Protein AF-K3X336-F1 (afdb_monomer)

Organism: Globisporangium ultimum (strain ATCC 200006 / CBS 805.95 / DAOM BR144) (NCBI:txid431595)

Radius of gyration: 29.26 Å; Cα contacts (8 Å, |Δi|>4): 457; chains: 1; bounding box: 73×32×90 Å

Sequence (281 aa):
MTSAAKALYAPAYMRKLFASIVSNRVVCTTLSFKSRNKTAFDDVAIVTVNFATQSYRIPRQRKSGSAGLGTVTFIDGLRADSAPCHYIASIGYLYEVFNFRVYVVTGLSSHGEWYFEGIPNGDTIDLSKALIIGTRSGFFVKSVTDRANIFAECWVISSNPFEAVTGSEWVSQPYMFDTWAWTHFMHLLFGINLLLSLGVLVLVSYRNFVLKKLWIDDAFAAVSSRTTLRGVMLLVPWYVSGFWSLLKFCVFNGNEISKVTTMEFYGWIIYTDLFTLYFFV

Secondary structure (DSSP, 8-state):
--SSGGGG---S---EEEEEEEETTEEEEEEEEEEE-SS-TT-EEEEEEEEEEEEEEEGGGTEEEEEEEEEEEEEESTT-S---EEEEEEETTTTS----EEEEEEEE-TTSPEEEEEPP-S-TT----EEEEEEEEEEESS-TTTEEEEEEEEEEPPSSHHHHHH-PEEEEEEEEEETTHHHHHHHHHHHHHHHHHHHHHHHHHHHHHHTT----HHHHHHHHHHHHHHHHHHHHHHHHHTSHHHHHHHHHHHHHHHT-------HHHHHHHHHHHHTT-

Foldseek 3Di:
DPPPVVVVDDDDDWPWDWDQDPDPAWRKTKTWTWDADPVDRLFIKIKIKIKTKWKKAQPVVRDIDIKIKIKIWIGGDLPDPFIDIWIWMAPCPPHDDGDIFTWDFPDADPQRWTWTWTDAPPDPVGDITTMTIFHKDWDDDPDPQAWTKIKTKDWDADRNPVSNNVDTDIDIGIDTHHPPVVLVVVLVVLVVVLVVLVVVLVVVQVVCVVVVHHDDPVSVVVNLVSLLVSLVSLVVCCVVVVVVLVVVVVVCVVCVVVVPDDTDDDPVSVVVNVVSNVSND

Solvent-accessible surface area (backbone atoms only — not comparable to full-atom values): 15857 Å² total; per-residue (Å²): 142,76,73,74,71,64,74,78,71,79,84,93,71,73,68,79,55,84,48,75,54,75,50,99,86,53,70,36,41,44,43,47,40,56,47,66,47,94,88,41,87,83,47,38,34,39,40,31,37,39,36,31,77,28,38,34,34,28,78,94,74,76,43,70,48,41,17,34,41,34,36,44,32,54,31,72,38,100,78,45,86,58,27,61,74,42,41,32,39,14,69,38,38,97,79,45,77,90,53,76,40,56,38,45,79,79,50,70,44,101,54,41,27,39,31,31,39,37,64,57,83,83,47,94,85,47,69,63,48,64,37,36,40,27,37,76,47,73,53,53,78,85,38,82,82,40,42,18,44,38,31,19,34,34,69,49,72,51,50,45,49,68,48,45,66,78,49,64,51,75,49,71,29,50,47,74,41,64,76,61,54,64,59,59,52,52,53,49,55,53,50,51,53,50,51,53,51,51,50,53,46,53,53,52,44,50,54,29,50,78,68,73,44,91,74,66,73,70,58,55,57,58,52,49,57,54,37,39,52,51,27,54,65,47,50,54,55,36,60,77,58,66,42,48,72,58,52,52,50,54,52,48,55,53,23,67,73,66,66,75,59,78,74,76,75,70,64,68,57,58,50,51,54,53,52,41,53,61,69,40,110

Structure (mmCIF, N/CA/C/O backbone):
data_AF-K3X336-F1
#
_entry.id   AF-K3X336-F1
#
loop_
_atom_site.group_PDB
_atom_site.id
_atom_site.type_symbol
_atom_site.label_atom_id
_atom_site.label_alt_id
_atom_site.label_comp_id
_atom_site.label_asym_id
_atom_site.label_entity_id
_atom_site.label_seq_id
_atom_site.pdbx_PDB_ins_code
_atom_site.Cartn_x
_atom_site.Cartn_y
_atom_site.Cartn_z
_atom_site.occupancy
_atom_site.B_iso_or_equiv
_atom_site.auth_seq_id
_atom_site.auth_comp_id
_atom_site.auth_asym_id
_atom_site.auth_atom_id
_atom_site.pdbx_PDB_model_num
ATOM 1 N N . MET A 1 1 ? 23.350 -16.666 -34.001 1.00 34.22 1 MET A N 1
ATOM 2 C CA . MET A 1 1 ? 24.087 -15.604 -33.271 1.00 34.22 1 MET A CA 1
ATOM 3 C C . MET A 1 1 ? 24.215 -14.280 -34.048 1.00 34.22 1 MET A C 1
ATOM 5 O O . MET A 1 1 ? 25.022 -13.441 -33.682 1.00 34.22 1 MET A O 1
ATOM 9 N N . THR A 1 2 ? 23.387 -14.020 -35.068 1.00 28.70 2 THR A N 1
ATOM 10 C CA . THR A 1 2 ? 23.575 -12.880 -35.998 1.00 28.70 2 THR A CA 1
ATOM 11 C C . THR A 1 2 ? 22.322 -12.015 -36.212 1.00 28.70 2 THR A C 1
ATOM 13 O O . THR A 1 2 ? 22.293 -11.207 -37.133 1.00 28.70 2 THR A O 1
ATOM 16 N N . SER A 1 3 ? 21.301 -12.131 -35.351 1.00 33.34 3 SER A N 1
ATOM 17 C CA . SER A 1 3 ? 20.079 -11.303 -35.437 1.00 33.34 3 SER A CA 1
ATOM 18 C C . SER A 1 3 ? 20.041 -10.154 -34.421 1.00 33.34 3 SER A C 1
ATOM 20 O O . SER A 1 3 ? 19.477 -9.107 -34.713 1.00 33.34 3 SER A O 1
ATOM 22 N N . ALA A 1 4 ? 20.680 -10.303 -33.254 1.00 30.14 4 ALA A N 1
ATOM 23 C CA . ALA A 1 4 ? 20.678 -9.274 -32.207 1.00 30.14 4 ALA A CA 1
ATOM 24 C C . ALA A 1 4 ? 21.703 -8.147 -32.459 1.00 30.14 4 ALA A C 1
ATOM 26 O O . ALA A 1 4 ? 21.471 -6.997 -32.104 1.00 30.14 4 ALA A O 1
ATOM 27 N N . ALA A 1 5 ? 22.815 -8.449 -33.141 1.00 29.11 5 ALA A N 1
ATOM 28 C CA . ALA A 1 5 ? 23.882 -7.477 -33.404 1.00 29.11 5 ALA A CA 1
ATOM 29 C C . ALA A 1 5 ? 23.528 -6.440 -34.489 1.00 29.11 5 ALA A C 1
ATOM 31 O O . ALA A 1 5 ? 24.156 -5.387 -34.571 1.00 29.11 5 ALA A O 1
ATOM 32 N N . LYS A 1 6 ? 22.502 -6.701 -35.311 1.00 29.30 6 LYS A N 1
ATOM 33 C CA . LYS A 1 6 ? 22.080 -5.789 -36.386 1.00 29.30 6 LYS A CA 1
ATOM 34 C C . LYS A 1 6 ? 21.266 -4.592 -35.882 1.00 29.30 6 LYS A C 1
ATOM 36 O O . LYS A 1 6 ? 21.165 -3.596 -36.590 1.00 29.30 6 LYS A O 1
ATOM 41 N N . ALA A 1 7 ? 20.749 -4.656 -34.654 1.00 33.53 7 ALA A N 1
ATOM 42 C CA . ALA A 1 7 ? 19.985 -3.570 -34.042 1.00 33.53 7 ALA A CA 1
ATOM 43 C C . ALA A 1 7 ? 20.862 -2.404 -33.535 1.00 33.53 7 ALA A C 1
ATOM 45 O O . ALA A 1 7 ? 20.334 -1.337 -33.238 1.00 33.53 7 ALA A O 1
ATOM 46 N N . LEU A 1 8 ? 22.192 -2.573 -33.463 1.00 31.44 8 LEU A N 1
ATOM 47 C CA . LEU A 1 8 ? 23.107 -1.551 -32.931 1.00 31.44 8 LEU A CA 1
ATOM 48 C C . LEU A 1 8 ? 23.626 -0.537 -33.974 1.00 31.44 8 LEU A C 1
ATOM 50 O O . LEU A 1 8 ? 24.281 0.431 -33.600 1.00 31.44 8 LEU A O 1
ATOM 54 N N . TYR A 1 9 ? 23.333 -0.726 -35.265 1.00 32.56 9 TYR A N 1
ATOM 55 C CA . TYR A 1 9 ? 23.788 0.147 -36.358 1.00 32.56 9 TYR A CA 1
ATOM 56 C C . TYR A 1 9 ? 22.600 0.758 -37.120 1.00 32.56 9 TYR A C 1
ATOM 58 O O . TYR A 1 9 ? 22.304 0.380 -38.251 1.00 32.56 9 TYR A O 1
ATOM 66 N N . ALA A 1 10 ? 21.916 1.735 -36.521 1.00 30.38 10 ALA A N 1
ATOM 67 C CA . ALA A 1 10 ? 20.925 2.560 -37.219 1.00 30.38 10 ALA A CA 1
ATOM 68 C C . ALA A 1 10 ? 21.506 3.965 -37.505 1.00 30.38 10 ALA A C 1
ATOM 70 O O . ALA A 1 10 ? 21.717 4.732 -36.563 1.00 30.38 10 ALA A O 1
ATOM 71 N N . PRO A 1 11 ? 21.781 4.350 -38.773 1.00 35.41 11 PRO A N 1
ATOM 72 C CA . PRO A 1 11 ? 22.349 5.658 -39.090 1.00 35.41 11 PRO A CA 1
ATOM 73 C C . PRO A 1 11 ? 21.285 6.769 -39.194 1.00 35.41 11 PRO A C 1
ATOM 75 O O . PRO A 1 11 ? 20.351 6.687 -39.988 1.00 35.41 11 PRO A O 1
ATOM 78 N N . ALA A 1 12 ? 21.539 7.856 -38.464 1.00 35.03 12 ALA A N 1
ATOM 79 C CA . ALA A 1 12 ? 21.422 9.272 -38.850 1.00 35.03 12 ALA A CA 1
ATOM 80 C C . ALA A 1 12 ? 20.077 9.958 -39.189 1.00 35.03 12 ALA A C 1
ATOM 82 O O . ALA A 1 12 ? 20.113 11.171 -39.361 1.00 35.03 12 ALA A O 1
ATOM 83 N N . TYR A 1 13 ? 18.901 9.317 -39.205 1.00 36.09 13 TYR A N 1
ATOM 84 C CA . TYR A 1 13 ? 17.635 10.074 -39.356 1.00 36.09 13 TYR A CA 1
ATOM 85 C C . TYR A 1 13 ? 16.491 9.553 -38.473 1.00 36.09 13 TYR A C 1
ATOM 87 O O . TYR A 1 13 ? 15.489 9.035 -38.956 1.00 36.09 13 TYR A O 1
ATOM 95 N N . MET A 1 14 ? 16.609 9.747 -37.154 1.00 33.22 14 MET A N 1
ATOM 96 C CA . MET A 1 14 ? 15.457 9.689 -36.245 1.00 33.22 14 MET A CA 1
ATOM 97 C C . MET A 1 14 ? 14.737 11.041 -36.237 1.00 33.22 14 MET A C 1
ATOM 99 O O . MET A 1 14 ? 15.256 12.020 -35.698 1.00 33.22 14 MET A O 1
ATOM 103 N N . ARG A 1 15 ? 13.509 11.101 -36.764 1.00 31.06 15 ARG A N 1
ATOM 104 C CA . ARG A 1 15 ? 12.567 12.159 -36.367 1.00 31.06 15 ARG A CA 1
ATOM 105 C C . ARG A 1 15 ? 12.080 11.826 -34.959 1.00 31.06 15 ARG A C 1
ATOM 107 O O . ARG A 1 15 ? 11.391 10.829 -34.769 1.00 31.06 15 ARG A O 1
ATOM 114 N N . LYS A 1 16 ? 12.501 12.628 -33.983 1.00 33.62 16 LYS A N 1
ATOM 115 C CA . LYS A 1 16 ? 12.184 12.437 -32.566 1.00 33.62 16 LYS A CA 1
ATOM 116 C C . LYS A 1 16 ? 10.842 13.099 -32.270 1.00 33.62 16 LYS A C 1
ATOM 118 O O . LYS A 1 16 ? 10.718 14.307 -32.454 1.00 33.62 16 LYS A O 1
ATOM 123 N N . LEU A 1 17 ? 9.857 12.328 -31.821 1.00 32.91 17 LEU A N 1
ATOM 124 C CA . LEU A 1 17 ? 8.679 12.882 -31.164 1.00 32.91 17 LEU A CA 1
ATOM 125 C C . LEU A 1 17 ? 8.876 12.654 -29.664 1.00 32.91 17 LEU A C 1
ATOM 127 O O . LEU A 1 17 ? 8.923 11.514 -29.211 1.00 32.91 17 LEU A O 1
ATOM 131 N N . PHE A 1 18 ? 9.082 13.734 -28.916 1.00 32.91 18 PHE A N 1
ATOM 132 C CA . PHE A 1 18 ? 9.230 13.677 -27.467 1.00 32.91 18 PHE A CA 1
ATOM 133 C C . PHE A 1 18 ? 7.873 13.949 -26.830 1.00 32.91 18 PHE A C 1
ATOM 135 O O . PHE A 1 18 ? 7.329 15.039 -26.991 1.00 32.91 18 PHE A O 1
ATOM 142 N N . ALA A 1 19 ? 7.347 12.975 -26.096 1.00 34.97 19 ALA A N 1
ATOM 143 C CA . ALA A 1 19 ? 6.197 13.166 -25.229 1.00 34.97 19 ALA A CA 1
ATOM 144 C C . ALA A 1 19 ? 6.600 12.730 -23.817 1.00 34.97 19 ALA A C 1
ATOM 146 O O . ALA A 1 19 ? 6.635 11.545 -23.494 1.00 34.97 19 ALA A O 1
ATOM 147 N N . SER A 1 20 ? 6.961 13.699 -22.974 1.00 32.03 20 SER A N 1
ATOM 148 C CA . SER A 1 20 ? 7.041 13.455 -21.534 1.00 32.03 20 SER A CA 1
ATOM 149 C C . SER A 1 20 ? 5.625 13.573 -20.986 1.00 32.03 20 SER A C 1
ATOM 151 O O . SER A 1 20 ? 5.082 14.675 -20.904 1.00 32.03 20 SER A O 1
ATOM 153 N N . ILE A 1 21 ? 5.001 12.438 -20.685 1.00 39.34 21 ILE A N 1
ATOM 154 C CA . ILE A 1 21 ? 3.712 12.416 -20.000 1.00 39.34 21 ILE A CA 1
ATOM 155 C C . ILE A 1 21 ? 4.029 12.346 -18.512 1.00 39.34 21 ILE A C 1
ATOM 157 O O . ILE A 1 21 ? 4.363 11.292 -17.974 1.00 39.34 21 ILE A O 1
ATOM 161 N N . VAL A 1 22 ? 3.935 13.492 -17.841 1.00 34.34 22 VAL A N 1
ATOM 162 C CA . VAL A 1 22 ? 3.953 13.537 -16.379 1.00 34.34 22 VAL A CA 1
ATOM 163 C C . VAL A 1 22 ? 2.588 13.049 -15.906 1.00 34.34 22 VAL A C 1
ATOM 165 O O . VAL A 1 22 ? 1.649 13.826 -15.759 1.00 34.34 22 VAL A O 1
ATOM 168 N N . SER A 1 23 ? 2.461 11.736 -15.721 1.00 40.56 23 SER A N 1
ATOM 169 C CA . SER A 1 23 ? 1.366 11.184 -14.929 1.00 40.56 23 SER A CA 1
ATOM 170 C C . SER A 1 23 ? 1.636 11.529 -13.466 1.00 40.56 23 SER A C 1
ATOM 172 O O . SER A 1 23 ? 2.770 11.408 -13.008 1.00 40.56 23 SER A O 1
ATOM 174 N N . ASN A 1 24 ? 0.600 11.986 -12.761 1.00 41.00 24 ASN A N 1
ATOM 175 C CA . ASN A 1 24 ? 0.577 12.750 -11.501 1.00 41.00 24 ASN A CA 1
ATOM 176 C C . ASN A 1 24 ? 1.438 12.259 -10.306 1.00 41.00 24 ASN A C 1
ATOM 178 O O . ASN A 1 24 ? 1.362 12.858 -9.234 1.00 41.00 24 ASN A O 1
ATOM 182 N N . ARG A 1 25 ? 2.215 11.174 -10.424 1.00 54.59 25 ARG A N 1
ATOM 183 C CA . ARG A 1 25 ? 2.978 10.558 -9.320 1.00 54.59 25 ARG A CA 1
ATOM 184 C C . ARG A 1 25 ? 4.338 9.989 -9.686 1.00 54.59 25 ARG A C 1
ATOM 186 O O . ARG A 1 25 ? 5.217 9.959 -8.828 1.00 54.59 25 ARG A O 1
ATOM 193 N N . VAL A 1 26 ? 4.539 9.570 -10.935 1.00 61.19 26 VAL A N 1
ATOM 194 C CA . VAL A 1 26 ? 5.801 8.973 -11.379 1.00 61.19 26 VAL A CA 1
ATOM 195 C C . VAL A 1 26 ? 6.247 9.645 -12.662 1.00 61.19 26 VAL A C 1
ATOM 197 O O . VAL A 1 26 ? 5.509 9.699 -13.645 1.00 61.19 26 VAL A O 1
ATOM 200 N N . VAL A 1 27 ? 7.481 10.146 -12.659 1.00 65.94 27 VAL A N 1
ATOM 201 C CA . VAL A 1 27 ? 8.098 10.696 -13.864 1.00 65.94 27 VAL A CA 1
ATOM 202 C C . VAL A 1 27 ? 8.453 9.528 -14.778 1.00 65.94 27 VAL A C 1
ATOM 204 O O . VAL A 1 27 ? 9.474 8.865 -14.602 1.00 65.94 27 VAL A O 1
ATOM 207 N N . CYS A 1 28 ? 7.571 9.271 -15.738 1.00 74.25 28 CYS A N 1
ATOM 208 C CA . CYS A 1 28 ? 7.788 8.332 -16.823 1.00 74.25 28 CYS A CA 1
ATOM 209 C C . CYS A 1 28 ? 8.060 9.114 -18.102 1.00 74.25 28 CYS A C 1
ATOM 211 O O . CYS A 1 28 ? 7.325 10.033 -18.455 1.00 74.25 28 CYS A O 1
ATOM 213 N N . THR A 1 29 ? 9.120 8.750 -18.808 1.00 80.56 29 THR A N 1
ATOM 214 C CA . THR A 1 29 ? 9.415 9.298 -20.129 1.00 80.56 29 THR A CA 1
ATOM 215 C C . THR A 1 29 ? 9.106 8.232 -21.164 1.00 80.56 29 THR A C 1
ATOM 217 O O . THR A 1 29 ? 9.691 7.152 -21.124 1.00 80.56 29 THR A O 1
ATOM 220 N N . THR A 1 30 ? 8.196 8.538 -22.087 1.00 82.19 30 THR A N 1
ATOM 221 C CA . THR A 1 30 ? 7.884 7.686 -23.239 1.00 82.19 30 THR A CA 1
ATOM 222 C C . THR A 1 30 ? 8.583 8.256 -24.466 1.00 82.19 30 THR A C 1
ATOM 224 O O . THR A 1 30 ? 8.362 9.404 -24.856 1.00 82.19 30 THR A O 1
ATOM 227 N N . LEU A 1 31 ? 9.470 7.471 -25.067 1.00 84.50 31 LEU A N 1
ATOM 228 C CA . LEU A 1 31 ? 10.211 7.837 -26.268 1.00 84.50 31 LEU A CA 1
ATOM 229 C C . LEU A 1 31 ? 9.821 6.895 -27.397 1.00 84.50 31 LEU A C 1
ATOM 231 O O . LEU A 1 31 ? 10.155 5.714 -27.365 1.00 84.50 31 LEU A O 1
ATOM 235 N N . SER A 1 32 ? 9.148 7.432 -28.410 1.00 84.56 32 SER A N 1
ATOM 236 C CA . SER A 1 32 ? 8.752 6.670 -29.592 1.00 84.56 32 SER A CA 1
ATOM 237 C C . SER A 1 32 ? 9.627 7.060 -30.776 1.00 84.56 32 SER A C 1
ATOM 239 O O . SER A 1 32 ? 9.667 8.216 -31.207 1.00 84.56 32 SER A O 1
ATOM 241 N N . PHE A 1 33 ? 10.338 6.076 -31.310 1.00 84.12 33 PHE A N 1
ATOM 242 C CA . PHE A 1 33 ? 11.218 6.209 -32.457 1.00 84.12 33 PHE A CA 1
ATOM 243 C C . PHE A 1 33 ? 10.613 5.484 -33.647 1.00 84.12 33 PHE A C 1
ATOM 245 O O . PHE A 1 33 ? 10.232 4.319 -33.565 1.00 84.12 33 PHE A O 1
ATOM 252 N N . LYS A 1 34 ? 10.574 6.168 -34.787 1.00 85.31 34 LYS A N 1
ATOM 253 C CA . LYS A 1 34 ? 10.252 5.544 -36.066 1.00 85.31 34 LYS A CA 1
ATOM 254 C C . LYS A 1 34 ? 11.550 5.141 -36.751 1.00 85.31 34 LYS A C 1
ATOM 256 O O . LYS A 1 34 ? 12.360 6.009 -37.079 1.00 85.31 34 LYS A O 1
ATOM 261 N N . SER A 1 35 ? 11.728 3.848 -36.974 1.00 81.81 35 SER A N 1
ATOM 262 C CA . SER A 1 35 ? 12.788 3.303 -37.813 1.00 81.81 35 SER A CA 1
ATOM 263 C C . SER A 1 35 ? 12.218 2.962 -39.187 1.00 81.81 35 SER A C 1
ATOM 265 O O . SER A 1 35 ? 11.075 2.525 -39.310 1.00 81.81 35 SER A O 1
ATOM 267 N N . ARG A 1 36 ? 13.002 3.196 -40.236 1.00 81.94 36 ARG A N 1
ATOM 268 C CA . ARG A 1 36 ? 12.647 2.828 -41.606 1.00 81.94 36 ARG A CA 1
ATOM 269 C C . ARG A 1 36 ? 13.865 2.237 -42.289 1.00 81.94 36 ARG A C 1
ATOM 271 O O . ARG A 1 36 ? 14.966 2.782 -42.172 1.00 81.94 36 ARG A O 1
ATOM 278 N N . ASN A 1 37 ? 13.655 1.165 -43.036 1.00 78.81 37 ASN A N 1
ATOM 279 C CA . ASN A 1 37 ? 14.692 0.584 -43.865 1.00 78.81 37 ASN A CA 1
ATOM 280 C C . ASN A 1 37 ? 15.052 1.515 -45.041 1.00 78.81 37 ASN A C 1
ATOM 282 O O . ASN A 1 37 ? 14.191 2.151 -45.646 1.00 78.81 37 ASN A O 1
ATOM 286 N N . LYS A 1 38 ? 16.343 1.625 -45.375 1.00 76.50 38 LYS A N 1
ATOM 287 C CA . LYS A 1 38 ? 16.810 2.517 -46.452 1.00 76.50 38 LYS A CA 1
ATOM 288 C C . LYS A 1 38 ? 16.444 2.008 -47.846 1.00 76.50 38 LYS A C 1
ATOM 290 O O . LYS A 1 38 ? 16.336 2.815 -48.762 1.00 76.50 38 LYS A O 1
ATOM 295 N N . THR A 1 39 ? 16.302 0.695 -48.008 1.00 80.75 39 THR A N 1
ATOM 296 C CA . THR A 1 39 ? 16.081 0.049 -49.311 1.00 80.75 39 THR A CA 1
ATOM 297 C C . THR A 1 39 ? 14.620 -0.315 -49.565 1.00 80.75 39 THR A C 1
ATOM 299 O O . THR A 1 39 ? 14.219 -0.389 -50.721 1.00 80.75 39 THR A O 1
ATOM 302 N N . ALA A 1 40 ? 13.817 -0.502 -48.513 1.00 76.94 40 ALA A N 1
ATOM 303 C CA . ALA A 1 40 ? 12.391 -0.811 -48.594 1.00 76.94 40 ALA A CA 1
ATOM 304 C C . ALA A 1 40 ? 11.588 0.243 -47.817 1.00 76.94 40 ALA A C 1
ATOM 306 O O . ALA A 1 40 ? 11.612 0.275 -46.591 1.00 76.94 40 ALA A O 1
ATOM 307 N N . PHE A 1 41 ? 10.892 1.135 -48.527 1.00 72.19 41 PHE A N 1
ATOM 308 C CA . PHE A 1 41 ? 10.204 2.277 -47.906 1.00 72.19 41 PHE A CA 1
ATOM 309 C C . PHE A 1 41 ? 8.961 1.900 -47.083 1.00 72.19 41 PHE A C 1
ATOM 311 O O . PHE A 1 41 ? 8.559 2.688 -46.218 1.00 72.19 41 PHE A O 1
ATOM 318 N N . ASP A 1 42 ? 8.407 0.712 -47.331 1.00 75.25 42 ASP A N 1
ATOM 319 C CA . ASP A 1 42 ? 7.248 0.154 -46.625 1.00 75.25 42 ASP A CA 1
ATOM 320 C C . ASP A 1 42 ? 7.631 -0.588 -45.334 1.00 75.25 42 ASP A C 1
ATOM 322 O O . ASP A 1 42 ? 6.779 -0.814 -44.479 1.00 75.25 42 ASP A O 1
ATOM 326 N N . ASP A 1 43 ? 8.918 -0.903 -45.158 1.00 78.88 43 ASP A N 1
ATOM 327 C CA . ASP A 1 43 ? 9.460 -1.543 -43.959 1.00 78.88 43 ASP A CA 1
ATOM 328 C C . ASP A 1 43 ? 9.704 -0.477 -42.877 1.00 78.88 43 ASP A C 1
ATOM 330 O O . ASP A 1 43 ? 10.712 0.250 -42.860 1.00 78.88 43 ASP A O 1
ATOM 334 N N . VAL A 1 44 ? 8.687 -0.308 -42.032 1.00 81.38 44 VAL A N 1
ATOM 335 C CA . VAL A 1 44 ? 8.613 0.703 -40.979 1.00 81.38 44 VAL A CA 1
ATOM 336 C C . VAL A 1 44 ? 8.381 0.016 -39.644 1.00 81.38 44 VAL A C 1
ATOM 338 O O . VAL A 1 44 ? 7.307 -0.527 -39.397 1.00 81.38 44 VAL A O 1
ATOM 341 N N . ALA A 1 45 ? 9.339 0.180 -38.739 1.00 83.75 45 ALA A N 1
ATOM 342 C CA . ALA A 1 45 ? 9.211 -0.254 -37.359 1.00 83.75 45 ALA A CA 1
ATOM 343 C C . ALA A 1 45 ? 9.028 0.944 -36.422 1.00 83.75 45 ALA A C 1
ATOM 345 O O . ALA A 1 45 ? 9.614 2.016 -36.617 1.00 83.75 45 ALA A O 1
ATOM 346 N N . ILE A 1 46 ? 8.227 0.758 -35.380 1.00 86.00 46 ILE A N 1
ATOM 347 C CA . ILE A 1 46 ? 8.107 1.699 -34.268 1.00 86.00 46 ILE A CA 1
ATOM 348 C C . ILE A 1 46 ? 8.751 1.052 -33.049 1.00 86.00 46 ILE A C 1
ATOM 350 O O . ILE A 1 46 ? 8.443 -0.082 -32.691 1.00 86.00 46 ILE A O 1
ATOM 354 N N . VAL A 1 47 ? 9.667 1.784 -32.426 1.00 87.25 47 VAL A N 1
ATOM 355 C CA . VAL A 1 47 ? 10.311 1.392 -31.177 1.00 87.25 47 VAL A CA 1
ATOM 356 C C . VAL A 1 47 ? 9.865 2.365 -30.108 1.00 87.25 47 VAL A C 1
ATOM 358 O O . VAL A 1 47 ? 10.209 3.545 -30.171 1.00 87.25 47 VAL A O 1
ATOM 361 N N . THR A 1 48 ? 9.118 1.875 -29.130 1.00 86.56 48 THR A N 1
ATOM 362 C CA . THR A 1 48 ? 8.681 2.673 -27.986 1.00 86.56 48 THR A CA 1
ATOM 363 C C . THR A 1 48 ? 9.463 2.246 -26.756 1.00 86.56 48 THR A C 1
ATOM 365 O O . THR A 1 48 ? 9.521 1.066 -26.416 1.00 86.56 48 THR A O 1
ATOM 368 N N . VAL A 1 49 ? 10.098 3.216 -26.106 1.00 88.00 49 VAL A N 1
ATOM 369 C CA . VAL A 1 49 ? 10.857 3.038 -24.872 1.00 88.00 49 VAL A CA 1
ATOM 370 C C . VAL A 1 49 ? 10.168 3.838 -23.780 1.00 88.00 49 VAL A C 1
ATOM 372 O O . VAL A 1 49 ? 10.199 5.068 -23.814 1.00 88.00 49 VAL A O 1
ATOM 375 N N . ASN A 1 50 ? 9.586 3.152 -22.800 1.00 88.19 50 ASN A N 1
ATOM 376 C CA . ASN A 1 50 ? 9.083 3.801 -21.588 1.00 88.19 50 ASN A CA 1
ATOM 377 C C . ASN A 1 50 ? 10.126 3.624 -20.501 1.00 88.19 50 ASN A C 1
ATOM 379 O O . ASN A 1 50 ? 10.627 2.521 -20.300 1.00 88.19 50 ASN A O 1
ATOM 383 N N . PHE A 1 51 ? 10.486 4.711 -19.837 1.00 88.50 51 PHE A N 1
ATOM 384 C CA . PHE A 1 51 ? 11.543 4.716 -18.844 1.00 88.50 51 PHE A CA 1
ATOM 385 C C . PHE A 1 51 ? 11.119 5.506 -17.614 1.00 88.50 51 PHE A C 1
ATOM 387 O O . PHE A 1 51 ? 10.672 6.648 -17.733 1.00 88.50 51 PHE A O 1
ATOM 394 N N . ALA A 1 52 ? 11.306 4.925 -16.433 1.00 88.25 52 ALA A N 1
ATOM 395 C CA . ALA A 1 52 ? 11.085 5.617 -15.175 1.00 88.25 52 ALA A CA 1
ATOM 396 C C . ALA A 1 52 ? 12.063 5.150 -14.095 1.00 88.25 52 ALA A C 1
ATOM 398 O O . ALA A 1 52 ? 12.521 4.004 -14.066 1.00 88.25 52 ALA A O 1
ATOM 399 N N . THR A 1 53 ? 12.340 6.052 -13.159 1.00 88.88 53 THR A N 1
ATOM 400 C CA . THR A 1 53 ? 13.056 5.716 -11.930 1.00 88.88 53 THR A CA 1
ATOM 401 C C . THR A 1 53 ? 12.076 5.092 -10.941 1.00 88.88 53 THR A C 1
ATOM 403 O O . THR A 1 53 ? 11.045 5.682 -10.626 1.00 88.88 53 THR A O 1
ATOM 406 N N . GLN A 1 54 ? 12.406 3.908 -10.438 1.00 89.56 54 GLN A N 1
ATOM 407 C CA . GLN A 1 54 ? 11.617 3.152 -9.473 1.00 89.56 54 GLN A CA 1
ATOM 408 C C . GLN A 1 54 ? 12.479 2.692 -8.297 1.00 89.56 54 GLN A C 1
ATOM 410 O O . GLN A 1 54 ? 13.703 2.815 -8.302 1.00 89.56 54 GLN A O 1
ATOM 415 N N . SER A 1 55 ? 11.841 2.144 -7.266 1.00 89.44 55 SER A N 1
ATOM 416 C CA . SER A 1 55 ? 12.556 1.481 -6.178 1.00 89.44 55 SER A CA 1
ATOM 417 C C . SER A 1 55 ? 12.699 -0.011 -6.470 1.00 89.44 55 SER A C 1
ATOM 419 O O . SER A 1 55 ? 11.776 -0.627 -7.002 1.00 89.44 55 SER A O 1
ATOM 421 N N . TYR A 1 56 ? 13.844 -0.599 -6.120 1.00 91.38 56 TYR A N 1
ATOM 422 C CA . TYR A 1 56 ? 14.047 -2.045 -6.171 1.00 91.38 56 TYR A CA 1
ATOM 423 C C . TYR A 1 56 ? 14.277 -2.626 -4.780 1.00 91.38 56 TYR A C 1
ATOM 425 O O . TYR A 1 56 ? 14.770 -1.959 -3.863 1.00 91.38 56 TYR A O 1
ATOM 433 N N . ARG A 1 57 ? 13.985 -3.919 -4.648 1.00 91.31 57 ARG A N 1
ATOM 434 C CA . ARG A 1 57 ? 14.278 -4.724 -3.468 1.00 91.31 57 ARG A CA 1
ATOM 435 C C . ARG A 1 57 ? 14.712 -6.128 -3.875 1.00 91.31 57 ARG A C 1
ATOM 437 O O . ARG A 1 57 ? 14.098 -6.756 -4.731 1.00 91.31 57 ARG A O 1
ATOM 444 N N . ILE A 1 58 ? 15.749 -6.637 -3.214 1.00 90.94 58 ILE A N 1
ATOM 445 C CA . ILE A 1 58 ? 16.209 -8.027 -3.304 1.00 90.94 58 ILE A CA 1
ATOM 446 C C . ILE A 1 58 ? 15.974 -8.670 -1.934 1.00 90.94 58 ILE A C 1
ATOM 448 O O . ILE A 1 58 ? 16.830 -8.543 -1.049 1.00 90.94 58 ILE A O 1
ATOM 452 N N . PRO A 1 59 ? 14.838 -9.363 -1.721 1.00 86.44 59 PRO A N 1
ATOM 453 C CA . PRO A 1 59 ? 14.479 -9.904 -0.409 1.00 86.44 59 PRO A CA 1
ATOM 454 C C . PRO A 1 59 ? 15.553 -10.827 0.175 1.00 86.44 59 PRO A C 1
ATOM 456 O O . PRO A 1 59 ? 15.925 -10.684 1.338 1.00 86.44 59 PRO A O 1
ATOM 459 N N . ARG A 1 60 ? 16.125 -11.710 -0.657 1.00 86.94 60 ARG A N 1
ATOM 460 C CA . ARG A 1 60 ? 17.162 -12.674 -0.248 1.00 86.94 60 ARG A CA 1
ATOM 461 C C . ARG A 1 60 ? 18.446 -12.020 0.265 1.00 86.94 60 ARG A C 1
ATOM 463 O O . ARG A 1 60 ? 19.133 -12.611 1.085 1.00 86.94 60 ARG A O 1
ATOM 470 N N . GLN A 1 61 ? 18.767 -10.816 -0.205 1.00 87.44 61 GLN A N 1
ATOM 471 C CA . GLN A 1 61 ? 19.991 -10.100 0.170 1.00 87.44 61 GLN A CA 1
ATOM 472 C C . GLN A 1 61 ? 19.726 -8.948 1.143 1.00 87.44 61 GLN A C 1
ATOM 474 O O . GLN A 1 61 ? 20.665 -8.252 1.515 1.00 87.44 61 GLN A O 1
ATOM 479 N N . ARG A 1 62 ? 18.460 -8.711 1.526 1.00 86.81 62 ARG A N 1
ATOM 480 C CA . ARG A 1 62 ? 18.027 -7.532 2.300 1.00 86.81 62 ARG A CA 1
ATOM 481 C C . ARG A 1 62 ? 18.568 -6.213 1.728 1.00 86.81 62 ARG A C 1
ATOM 483 O O . ARG A 1 62 ? 18.892 -5.294 2.473 1.00 86.81 62 ARG A O 1
ATOM 490 N N . LYS A 1 63 ? 18.668 -6.127 0.399 1.00 89.00 63 LYS A N 1
ATOM 491 C CA . LYS A 1 63 ? 19.095 -4.916 -0.309 1.00 89.00 63 LYS A CA 1
ATOM 492 C C . LYS A 1 63 ? 17.896 -4.209 -0.912 1.00 89.00 63 LYS A C 1
ATOM 494 O O . LYS A 1 63 ? 16.979 -4.856 -1.418 1.00 89.00 63 LYS A O 1
ATOM 499 N N . SER A 1 64 ? 17.932 -2.889 -0.881 1.00 89.94 64 SER A N 1
ATOM 500 C CA . SER A 1 64 ? 16.953 -2.018 -1.516 1.00 89.94 64 SER A CA 1
ATOM 501 C C . SER A 1 64 ? 17.629 -0.740 -1.978 1.00 89.94 64 SER A C 1
ATOM 503 O O . SER A 1 64 ? 18.625 -0.325 -1.387 1.00 89.94 64 SER A O 1
ATOM 505 N N . GLY A 1 65 ? 17.073 -0.095 -2.994 1.00 90.19 65 GLY A N 1
ATOM 506 C CA . GLY A 1 65 ? 17.586 1.177 -3.483 1.00 90.19 65 GLY A CA 1
ATOM 507 C C . GLY A 1 65 ? 16.799 1.692 -4.678 1.00 90.19 65 GLY A C 1
ATOM 508 O O . GLY A 1 65 ? 15.679 1.251 -4.934 1.00 90.19 65 GLY A O 1
ATOM 509 N N . SER A 1 66 ? 17.406 2.617 -5.414 1.00 89.94 66 SER A N 1
ATOM 510 C CA . SER A 1 66 ? 16.876 3.134 -6.676 1.00 89.94 66 SER A CA 1
ATOM 511 C C . SER A 1 66 ? 17.240 2.207 -7.837 1.00 89.94 66 SER A C 1
ATOM 513 O O . SER A 1 66 ? 18.341 1.655 -7.875 1.00 89.94 66 SER A O 1
ATOM 515 N N . ALA A 1 67 ? 16.323 2.022 -8.778 1.00 91.19 67 ALA A N 1
ATOM 516 C CA . ALA A 1 67 ? 16.547 1.333 -10.037 1.00 91.19 67 ALA A CA 1
ATOM 517 C C . ALA A 1 67 ? 15.900 2.103 -11.189 1.00 91.19 67 ALA A C 1
ATOM 519 O O . ALA A 1 67 ? 14.862 2.738 -11.040 1.00 91.19 67 ALA A O 1
ATOM 520 N N . GLY A 1 68 ? 16.524 2.041 -12.356 1.00 90.88 68 GLY A N 1
ATOM 521 C CA . GLY A 1 68 ? 15.985 2.596 -13.587 1.00 90.88 68 GLY A CA 1
ATOM 522 C C . GLY A 1 68 ? 15.311 1.459 -14.314 1.00 90.88 68 GLY A C 1
ATOM 523 O O . GLY A 1 68 ? 16.006 0.526 -14.714 1.00 90.88 68 GLY A O 1
ATOM 524 N N . LEU A 1 69 ? 13.992 1.510 -14.446 1.00 91.75 69 LEU A N 1
ATOM 525 C CA . LEU A 1 69 ? 13.226 0.510 -15.171 1.00 91.75 69 LEU A CA 1
ATOM 526 C C . LEU A 1 69 ? 12.860 1.077 -16.541 1.00 91.75 69 LEU A C 1
ATOM 528 O O . LEU A 1 69 ? 12.354 2.192 -16.659 1.00 91.75 69 LEU A O 1
ATOM 532 N N . GLY A 1 70 ? 13.144 0.300 -17.574 1.00 90.88 70 GLY A N 1
ATOM 533 C CA . GLY A 1 70 ? 12.801 0.591 -18.948 1.00 90.88 70 GLY A CA 1
ATOM 534 C C . GLY A 1 70 ? 12.028 -0.564 -19.560 1.00 90.88 70 GLY A C 1
ATOM 535 O O . GLY A 1 70 ? 12.293 -1.733 -19.288 1.00 90.88 70 GLY A O 1
ATOM 536 N N . THR A 1 71 ? 11.088 -0.237 -20.424 1.00 90.50 71 THR A N 1
ATOM 537 C CA . THR A 1 71 ? 10.365 -1.200 -21.246 1.00 90.50 71 THR A CA 1
ATOM 538 C C . THR A 1 71 ? 10.516 -0.816 -22.694 1.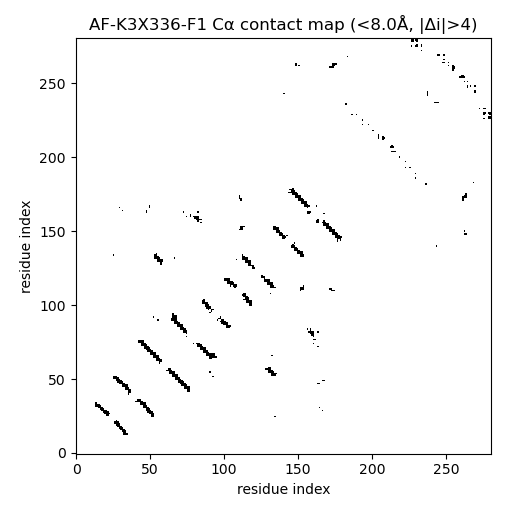00 90.50 71 THR A C 1
ATOM 540 O O . THR A 1 71 ? 10.220 0.320 -23.063 1.00 90.50 71 THR A O 1
ATOM 543 N N . VAL A 1 72 ? 10.983 -1.761 -23.497 1.00 89.81 72 VAL A N 1
ATOM 544 C CA . VAL A 1 72 ? 11.212 -1.586 -24.925 1.00 89.81 72 VAL A CA 1
ATOM 545 C C . VAL A 1 72 ? 10.196 -2.435 -25.662 1.00 89.81 72 VAL A C 1
ATOM 547 O O . VAL A 1 72 ? 10.194 -3.658 -25.533 1.00 89.81 72 VAL A O 1
ATOM 550 N N . THR A 1 73 ? 9.353 -1.775 -26.442 1.00 88.94 73 THR A N 1
ATOM 551 C CA . THR A 1 73 ? 8.357 -2.424 -27.286 1.00 88.94 73 THR A CA 1
ATOM 552 C C . THR A 1 73 ? 8.736 -2.205 -28.740 1.00 88.94 73 THR A C 1
ATOM 554 O O . THR A 1 73 ? 8.991 -1.072 -29.157 1.00 88.94 73 THR A O 1
ATOM 557 N N . PHE A 1 74 ? 8.816 -3.297 -29.496 1.00 87.31 74 PHE A N 1
ATOM 558 C CA . PHE A 1 74 ? 9.135 -3.274 -30.919 1.00 87.31 74 PHE A CA 1
ATOM 559 C C . PHE A 1 74 ? 7.895 -3.660 -31.720 1.00 87.31 74 PHE A C 1
ATOM 561 O O . PHE A 1 74 ? 7.328 -4.729 -31.506 1.00 87.31 74 PHE A O 1
ATOM 568 N N . ILE A 1 75 ? 7.479 -2.789 -32.633 1.00 85.69 75 ILE A N 1
ATOM 569 C CA . ILE A 1 75 ? 6.278 -2.964 -33.450 1.00 85.69 75 ILE A CA 1
ATOM 570 C C . ILE A 1 75 ? 6.695 -2.934 -34.915 1.00 85.69 75 ILE A C 1
ATOM 572 O O . ILE A 1 75 ? 7.144 -1.898 -35.414 1.00 85.69 75 ILE A O 1
ATOM 576 N N . ASP A 1 76 ? 6.535 -4.068 -35.590 1.00 82.31 76 ASP A N 1
ATOM 577 C CA . ASP A 1 76 ? 6.798 -4.215 -37.020 1.00 82.31 76 ASP A CA 1
ATOM 578 C C . ASP A 1 76 ? 5.548 -3.832 -37.826 1.00 82.31 76 ASP A C 1
ATOM 580 O O . ASP A 1 76 ? 4.629 -4.628 -38.021 1.00 82.31 76 ASP A O 1
ATOM 584 N N . GLY A 1 77 ? 5.466 -2.558 -38.214 1.00 73.31 77 GLY A N 1
ATOM 585 C CA . GLY A 1 77 ? 4.283 -1.973 -38.839 1.00 73.31 77 GLY A CA 1
ATOM 586 C C . GLY A 1 77 ? 3.084 -1.791 -37.892 1.00 73.31 77 GLY A C 1
ATOM 587 O O . GLY A 1 77 ? 2.839 -2.550 -36.961 1.00 73.31 77 GLY A O 1
ATOM 588 N N . LEU A 1 78 ? 2.247 -0.782 -38.162 1.00 67.19 78 LEU A N 1
ATOM 589 C CA . LEU A 1 78 ? 1.027 -0.497 -37.376 1.00 67.19 78 LEU A CA 1
ATOM 590 C C . LEU A 1 78 ? -0.082 -1.563 -37.519 1.00 67.19 78 LEU A C 1
ATOM 592 O O . LEU A 1 78 ? -1.168 -1.388 -36.975 1.00 67.19 78 LEU A O 1
ATOM 596 N N . ARG A 1 79 ? 0.167 -2.629 -38.287 1.00 70.06 79 ARG A N 1
ATOM 597 C CA . ARG A 1 79 ? -0.753 -3.751 -38.523 1.00 70.06 79 ARG A CA 1
ATOM 598 C C . ARG A 1 79 ? -0.330 -5.034 -37.805 1.00 70.06 79 ARG A C 1
ATOM 600 O O . ARG A 1 79 ? -0.922 -6.071 -38.070 1.00 70.06 79 ARG A O 1
ATOM 607 N N . ALA A 1 80 ? 0.704 -4.989 -36.966 1.00 75.94 80 ALA A N 1
ATOM 608 C CA . ALA A 1 80 ? 1.076 -6.143 -36.161 1.00 75.94 80 ALA A CA 1
ATOM 609 C C . ALA A 1 80 ? -0.099 -6.571 -35.261 1.00 75.94 80 ALA A C 1
ATOM 611 O O . ALA A 1 80 ? -0.826 -5.725 -34.747 1.00 75.94 80 ALA A O 1
ATOM 612 N N . ASP A 1 81 ? -0.270 -7.874 -35.047 1.00 78.31 81 ASP A N 1
ATOM 613 C CA . ASP A 1 81 ? -1.319 -8.390 -34.153 1.00 78.31 81 ASP A CA 1
ATOM 614 C C . ASP A 1 81 ? -0.882 -8.378 -32.677 1.00 78.31 81 ASP A C 1
ATOM 616 O O . ASP A 1 81 ? -1.707 -8.436 -31.767 1.00 78.31 81 ASP A O 1
ATOM 620 N N . SER A 1 82 ? 0.428 -8.304 -32.422 1.00 81.06 82 SER A N 1
ATOM 621 C CA . SER A 1 82 ? 1.008 -8.316 -31.080 1.00 81.06 82 SER A CA 1
ATOM 622 C C . SER A 1 82 ? 2.300 -7.508 -31.028 1.00 81.06 82 SER A C 1
ATOM 624 O O . SER A 1 82 ? 3.108 -7.546 -31.959 1.00 81.06 82 SER A O 1
ATOM 626 N N . ALA A 1 83 ? 2.498 -6.790 -29.925 1.00 81.56 83 ALA A N 1
ATOM 627 C CA . ALA A 1 83 ? 3.702 -6.022 -29.647 1.00 81.56 83 ALA A CA 1
ATOM 628 C C . ALA A 1 83 ? 4.499 -6.676 -28.499 1.00 81.56 83 ALA A C 1
ATOM 630 O O . ALA A 1 83 ? 4.107 -6.550 -27.335 1.00 81.56 83 ALA A O 1
ATOM 631 N N . PRO A 1 84 ? 5.610 -7.387 -28.779 1.00 83.31 84 PRO A N 1
ATOM 632 C CA . PRO A 1 84 ? 6.445 -7.946 -27.724 1.00 83.31 84 PRO A CA 1
ATOM 633 C C . PRO A 1 84 ? 7.089 -6.825 -26.899 1.00 83.31 84 PRO A C 1
ATOM 635 O O . PRO A 1 84 ? 7.722 -5.914 -27.440 1.00 83.31 84 PRO A O 1
ATOM 638 N N . CYS A 1 85 ? 6.945 -6.920 -25.577 1.00 86.12 85 CYS A N 1
ATOM 639 C CA . CYS A 1 85 ? 7.543 -6.000 -24.618 1.00 86.12 85 CYS A CA 1
ATOM 640 C C . CYS A 1 85 ? 8.727 -6.667 -23.911 1.00 86.12 85 CYS A C 1
ATOM 642 O O . CYS A 1 85 ? 8.611 -7.760 -23.353 1.00 86.12 85 CYS A O 1
ATOM 644 N N . HIS A 1 86 ? 9.867 -5.983 -23.904 1.00 90.00 86 HIS A N 1
ATOM 645 C CA . HIS A 1 86 ? 11.071 -6.400 -23.198 1.00 90.00 86 HIS A CA 1
ATOM 646 C C . HIS A 1 86 ? 11.359 -5.468 -22.029 1.00 90.00 86 HIS A C 1
ATOM 648 O O . HIS A 1 86 ? 11.309 -4.246 -22.167 1.00 90.00 86 HIS A O 1
ATOM 654 N N . TYR A 1 87 ? 11.717 -6.049 -20.889 1.00 91.00 87 TYR A N 1
ATOM 655 C CA . TYR A 1 87 ? 12.010 -5.309 -19.671 1.00 91.00 87 TYR A CA 1
ATOM 656 C C . TYR A 1 87 ? 13.512 -5.206 -19.463 1.00 91.00 87 TYR A C 1
ATOM 658 O O . TYR A 1 87 ? 14.231 -6.207 -19.475 1.00 91.00 87 TYR A O 1
ATOM 666 N N . ILE A 1 88 ? 13.982 -3.985 -19.247 1.00 91.94 88 ILE A N 1
ATOM 667 C CA . ILE A 1 88 ? 15.364 -3.691 -18.902 1.00 91.94 88 ILE A CA 1
ATOM 668 C C . ILE A 1 88 ? 15.399 -2.956 -17.571 1.00 91.94 88 ILE A C 1
ATOM 670 O O . ILE A 1 88 ? 14.637 -2.021 -17.354 1.00 91.94 88 ILE A O 1
ATOM 674 N N . ALA A 1 89 ? 16.292 -3.348 -16.671 1.00 92.00 89 ALA A N 1
ATOM 675 C CA . ALA A 1 89 ? 16.471 -2.632 -15.415 1.00 92.00 89 ALA A CA 1
ATOM 676 C C . ALA A 1 89 ? 17.951 -2.412 -15.109 1.00 92.00 89 ALA A C 1
ATOM 678 O O . ALA A 1 89 ? 18.788 -3.283 -15.347 1.00 92.00 89 ALA A O 1
ATOM 679 N N . SER A 1 90 ? 18.265 -1.240 -14.565 1.00 91.38 90 SER A N 1
ATOM 680 C CA . SER A 1 90 ? 19.575 -0.914 -14.003 1.00 91.38 90 SER A CA 1
ATOM 681 C C . SER A 1 90 ? 19.425 -0.721 -12.502 1.00 91.38 90 SER A C 1
ATOM 683 O O . SER A 1 90 ? 18.754 0.206 -12.051 1.00 91.38 90 SER A O 1
ATOM 685 N N . ILE A 1 91 ? 20.061 -1.591 -11.723 1.00 89.69 91 ILE A N 1
ATOM 686 C CA . ILE A 1 91 ? 20.130 -1.470 -10.263 1.00 89.69 91 ILE A CA 1
ATOM 687 C C . ILE A 1 91 ? 21.056 -0.294 -9.917 1.00 89.69 91 ILE A C 1
ATOM 689 O O . ILE A 1 91 ? 22.044 -0.078 -10.611 1.00 89.69 91 ILE A O 1
ATOM 693 N N . GLY A 1 92 ? 20.721 0.493 -8.893 1.00 86.69 92 GLY A N 1
ATOM 694 C CA . GLY A 1 92 ? 21.537 1.635 -8.460 1.00 86.69 92 GLY A CA 1
ATOM 695 C C . GLY A 1 92 ? 21.406 2.879 -9.346 1.00 86.69 92 GLY A C 1
ATOM 696 O O . GLY A 1 92 ? 22.140 3.845 -9.157 1.00 86.69 92 GLY A O 1
ATOM 697 N N . TYR A 1 93 ? 20.473 2.890 -10.303 1.00 85.06 93 TYR A N 1
ATOM 698 C CA . TYR A 1 93 ? 20.260 4.015 -11.218 1.00 85.06 93 TYR A CA 1
ATOM 699 C C . TYR A 1 93 ? 20.080 5.351 -10.470 1.00 85.06 93 TYR A C 1
ATOM 701 O O . TYR A 1 93 ? 19.363 5.413 -9.468 1.00 85.06 93 TYR A O 1
ATOM 709 N N . LEU A 1 94 ? 20.714 6.403 -11.007 1.00 81.56 94 LEU A N 1
ATOM 710 C CA . LEU A 1 94 ? 21.038 7.727 -10.431 1.00 81.56 94 LEU A CA 1
ATOM 711 C C . LEU A 1 94 ? 22.302 7.800 -9.562 1.00 81.56 94 LEU A C 1
ATOM 713 O O . LEU A 1 94 ? 22.854 8.890 -9.433 1.00 81.56 94 LEU A O 1
ATOM 717 N N . TYR A 1 95 ? 22.782 6.686 -9.006 1.00 84.50 95 TYR A N 1
ATOM 718 C CA . TYR A 1 95 ? 23.905 6.685 -8.056 1.00 84.50 95 TYR A CA 1
ATOM 719 C C . TYR A 1 95 ? 25.067 5.769 -8.462 1.00 84.50 95 TYR A C 1
ATOM 721 O O . TYR A 1 95 ? 26.195 5.984 -8.028 1.00 84.50 95 TYR A O 1
ATOM 729 N N . GLU A 1 96 ? 24.812 4.769 -9.303 1.00 86.81 96 GLU A N 1
ATOM 730 C CA . GLU A 1 96 ? 25.802 3.832 -9.835 1.00 86.81 96 GLU A CA 1
ATOM 731 C C . GLU A 1 96 ? 25.924 3.955 -11.361 1.00 86.81 96 GLU A C 1
ATOM 733 O O . GLU A 1 96 ? 25.092 4.569 -12.036 1.00 86.81 96 GLU A O 1
ATOM 738 N N . VAL A 1 97 ? 26.980 3.351 -11.915 1.00 85.50 97 VAL A N 1
ATOM 739 C CA . VAL A 1 97 ? 27.196 3.282 -13.365 1.00 85.50 97 VAL A CA 1
ATOM 740 C C . VAL A 1 97 ? 26.035 2.539 -14.023 1.00 85.50 97 VAL A C 1
ATOM 742 O O . VAL A 1 97 ? 25.642 1.460 -13.579 1.00 85.50 97 VAL A O 1
ATOM 745 N N . PHE A 1 98 ? 25.506 3.104 -15.108 1.00 83.12 98 PHE A N 1
ATOM 746 C CA . PHE A 1 98 ? 24.390 2.515 -15.838 1.00 83.12 98 PHE A CA 1
ATOM 747 C C . PHE A 1 98 ? 24.740 1.117 -16.359 1.00 83.12 98 PHE A C 1
ATOM 749 O O . PHE A 1 98 ? 25.635 0.952 -17.187 1.00 83.12 98 PHE A O 1
ATOM 756 N N . ASN A 1 99 ? 24.001 0.114 -15.885 1.00 86.50 99 ASN A N 1
ATOM 757 C CA . ASN A 1 99 ? 24.153 -1.281 -16.279 1.00 86.50 99 ASN A CA 1
ATOM 758 C C . ASN A 1 99 ? 22.766 -1.893 -16.487 1.00 86.50 99 ASN A C 1
ATOM 760 O O . ASN A 1 99 ? 22.199 -2.533 -15.597 1.00 86.50 99 ASN A O 1
ATOM 764 N N . PHE A 1 100 ? 22.198 -1.629 -17.664 1.00 86.81 100 PHE A N 1
ATOM 765 C CA . PHE A 1 100 ? 20.905 -2.171 -18.053 1.00 86.81 100 PHE A CA 1
ATOM 766 C C . PHE A 1 100 ? 21.022 -3.655 -18.370 1.00 86.81 100 PHE A C 1
ATOM 768 O O . PHE A 1 100 ? 21.753 -4.062 -19.271 1.00 86.81 100 PHE A O 1
ATOM 775 N N . ARG A 1 101 ? 20.255 -4.454 -17.635 1.00 88.38 101 ARG A N 1
ATOM 776 C CA . ARG A 1 101 ? 20.144 -5.899 -17.820 1.00 88.38 101 ARG A CA 1
ATOM 777 C C . ARG A 1 101 ? 18.729 -6.257 -18.222 1.00 88.38 101 ARG A C 1
ATOM 779 O O . ARG A 1 101 ? 17.791 -5.558 -17.846 1.00 88.38 101 ARG A O 1
ATOM 786 N N . VAL A 1 102 ? 18.595 -7.334 -18.987 1.00 89.62 102 VAL A N 1
ATOM 787 C CA . VAL A 1 102 ? 17.294 -7.842 -19.424 1.00 89.62 102 VAL A CA 1
ATOM 788 C C . VAL A 1 102 ? 16.695 -8.697 -18.315 1.00 89.62 102 VAL A C 1
ATOM 790 O O . VAL A 1 102 ? 17.364 -9.575 -17.764 1.00 89.62 102 VAL A O 1
ATOM 793 N N . TYR A 1 103 ? 15.429 -8.439 -18.006 1.00 89.69 103 TYR A N 1
ATOM 794 C CA . TYR A 1 103 ? 14.664 -9.181 -17.015 1.00 89.69 103 TYR A CA 1
ATOM 795 C C . TYR A 1 103 ? 13.405 -9.770 -17.641 1.00 89.69 103 TYR A C 1
ATOM 797 O O . TYR A 1 103 ? 12.822 -9.204 -18.567 1.00 89.69 103 TYR A O 1
ATOM 805 N N . VAL A 1 104 ? 12.974 -10.904 -17.102 1.00 90.19 104 VAL A N 1
ATOM 806 C CA . VAL A 1 104 ? 11.678 -11.511 -17.406 1.00 90.19 104 VAL A CA 1
ATOM 807 C C . VAL A 1 104 ? 10.738 -11.221 -16.245 1.00 90.19 104 VAL A C 1
ATOM 809 O O . VAL A 1 104 ? 11.121 -11.378 -15.086 1.00 90.19 104 VAL A O 1
ATOM 812 N N . VAL A 1 105 ? 9.517 -10.780 -16.545 1.00 88.94 105 VAL A N 1
ATOM 813 C CA . VAL A 1 105 ? 8.466 -10.634 -15.531 1.00 88.94 105 VAL A CA 1
ATOM 814 C C . VAL A 1 105 ? 7.919 -12.021 -15.214 1.00 88.94 105 VAL A C 1
ATOM 816 O O . VAL A 1 105 ? 7.361 -12.680 -16.087 1.00 88.94 105 VAL A O 1
ATOM 819 N N . THR A 1 106 ? 8.068 -12.463 -13.968 1.00 88.56 106 THR A N 1
ATOM 820 C CA . THR A 1 106 ? 7.507 -13.737 -13.488 1.00 88.56 106 THR A CA 1
ATOM 821 C C . THR A 1 106 ? 6.069 -13.559 -12.997 1.00 88.56 106 THR A C 1
ATOM 823 O O . THR A 1 106 ? 5.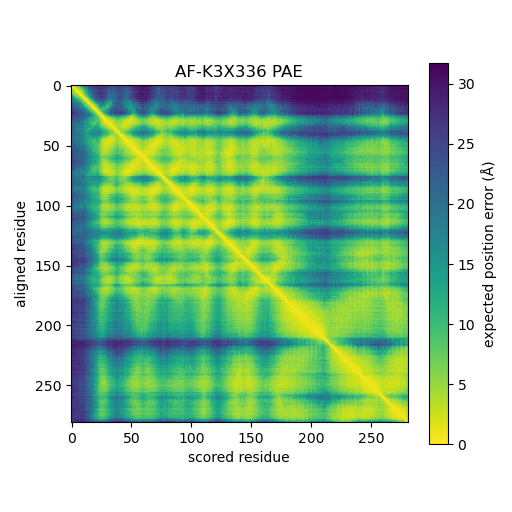276 -14.494 -13.046 1.00 88.56 106 THR A O 1
ATOM 826 N N . GLY A 1 107 ? 5.719 -12.361 -12.518 1.00 87.88 107 GLY A N 1
ATOM 827 C CA . GLY A 1 107 ? 4.378 -12.042 -12.035 1.00 87.88 107 GLY A CA 1
ATOM 828 C C . GLY A 1 107 ? 4.331 -10.780 -11.178 1.00 87.88 107 GLY A C 1
ATOM 829 O O . GLY A 1 107 ? 5.272 -9.983 -11.157 1.00 87.88 107 GLY A O 1
ATOM 830 N N . LEU A 1 108 ? 3.224 -10.618 -10.453 1.00 88.19 108 LEU A N 1
ATOM 831 C CA . LEU A 1 108 ? 3.017 -9.546 -9.482 1.00 88.19 108 LEU A CA 1
ATOM 832 C C . LEU A 1 108 ? 3.190 -10.069 -8.053 1.00 88.19 108 LEU A C 1
ATOM 834 O O . LEU A 1 108 ? 2.809 -11.190 -7.721 1.00 88.19 108 LEU A O 1
ATOM 838 N N . SER A 1 109 ? 3.765 -9.232 -7.198 1.00 85.81 109 SER A N 1
ATOM 839 C CA . SER A 1 109 ? 3.803 -9.420 -5.749 1.00 85.81 109 SER A CA 1
ATOM 840 C C . SER A 1 109 ? 2.398 -9.292 -5.149 1.00 85.81 109 SER A C 1
ATOM 842 O O . SER A 1 109 ? 1.528 -8.644 -5.728 1.00 85.81 109 SER A O 1
ATOM 844 N N . SER A 1 110 ? 2.195 -9.805 -3.931 1.00 82.88 110 SER A N 1
ATOM 845 C CA . SER A 1 110 ? 0.953 -9.624 -3.153 1.00 82.88 110 SER A CA 1
ATOM 846 C C . SER A 1 110 ? 0.578 -8.156 -2.923 1.00 82.88 110 SER A C 1
ATOM 848 O O . SER A 1 110 ? -0.557 -7.851 -2.579 1.00 82.88 110 SER A O 1
ATOM 850 N N . HIS A 1 111 ? 1.548 -7.256 -3.084 1.00 82.25 111 HIS A N 1
ATOM 851 C CA . HIS A 1 111 ? 1.391 -5.816 -2.927 1.00 82.25 111 HIS A CA 1
ATOM 852 C C . HIS A 1 111 ? 1.300 -5.059 -4.259 1.00 82.25 111 HIS A C 1
ATOM 854 O O . HIS A 1 111 ? 1.331 -3.841 -4.221 1.00 82.25 111 HIS A O 1
ATOM 860 N N . GLY A 1 112 ? 1.255 -5.731 -5.417 1.00 83.69 112 GLY A N 1
ATOM 861 C CA . GLY A 1 112 ? 1.181 -5.082 -6.739 1.00 83.69 112 GLY A CA 1
ATOM 862 C C . GLY A 1 112 ? 2.520 -4.604 -7.322 1.00 83.69 112 GLY A C 1
ATOM 863 O O . GLY A 1 112 ? 2.546 -3.898 -8.323 1.00 83.69 112 GLY A O 1
ATOM 864 N N . GLU A 1 113 ? 3.648 -4.985 -6.717 1.00 88.69 113 GLU A N 1
ATOM 865 C CA . GLU A 1 113 ? 4.996 -4.731 -7.257 1.00 88.69 113 GLU A CA 1
ATOM 866 C C . GLU A 1 113 ? 5.371 -5.781 -8.320 1.00 88.69 113 GLU A C 1
ATOM 868 O O . GLU A 1 113 ? 4.923 -6.926 -8.247 1.00 88.69 113 GLU A O 1
ATOM 873 N N . TRP A 1 114 ? 6.241 -5.443 -9.272 1.00 91.12 114 TRP A N 1
ATOM 874 C CA . TRP A 1 114 ? 6.699 -6.384 -10.297 1.00 91.12 114 TRP A CA 1
ATOM 875 C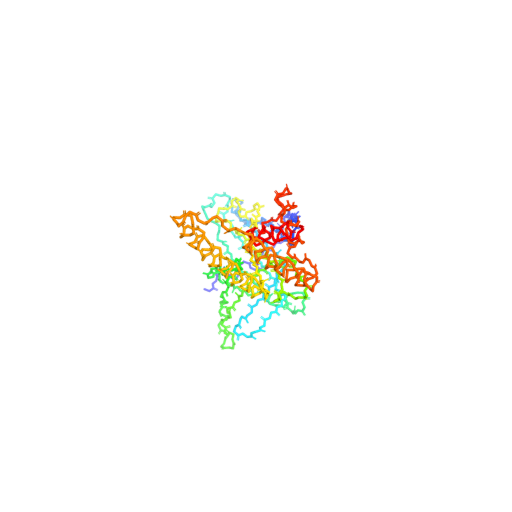 C . TRP A 1 114 ? 7.744 -7.350 -9.765 1.00 91.12 114 TRP A C 1
ATOM 877 O O . TRP A 1 114 ? 8.719 -6.928 -9.141 1.00 91.12 114 TRP A O 1
ATOM 887 N N . TYR A 1 115 ? 7.564 -8.638 -10.054 1.00 92.81 115 TYR A N 1
ATOM 888 C CA . TYR A 1 115 ? 8.559 -9.667 -9.799 1.00 92.81 115 TYR A CA 1
ATOM 889 C C . TYR A 1 115 ? 9.348 -9.954 -11.072 1.00 92.81 115 TYR A C 1
ATOM 891 O O . TYR A 1 115 ? 8.800 -10.408 -12.078 1.00 92.81 115 TYR A O 1
ATOM 899 N N . PHE A 1 116 ? 10.643 -9.690 -11.003 1.00 91.75 116 PHE A N 1
ATOM 900 C CA . PHE A 1 116 ? 11.578 -9.826 -12.100 1.00 91.75 116 PHE A CA 1
ATOM 901 C C . PHE A 1 116 ? 12.605 -10.904 -11.816 1.00 91.75 116 PHE A C 1
ATOM 903 O O . PHE A 1 116 ? 13.196 -10.950 -10.736 1.00 91.75 116 PHE A O 1
ATOM 910 N N . GLU A 1 117 ? 12.892 -11.704 -12.831 1.00 90.75 117 GLU A N 1
ATOM 911 C CA . GLU A 1 117 ? 13.998 -12.645 -12.827 1.00 90.75 117 GLU A CA 1
ATOM 912 C C . GLU A 1 117 ? 15.034 -12.234 -13.874 1.00 90.75 117 GLU A C 1
ATOM 914 O O . GLU A 1 117 ? 14.711 -11.974 -15.035 1.00 90.75 117 GLU A O 1
ATOM 919 N N . GLY A 1 118 ? 16.286 -12.091 -13.436 1.00 86.12 118 GLY A N 1
ATOM 920 C CA . GLY A 1 118 ? 17.382 -11.683 -14.310 1.00 86.12 118 GLY A CA 1
ATOM 921 C C . GLY A 1 118 ? 17.831 -12.818 -15.215 1.00 86.12 118 GLY A C 1
ATOM 922 O O . GLY A 1 118 ? 18.094 -13.920 -14.739 1.00 86.12 118 GLY A O 1
ATOM 923 N N . ILE A 1 119 ? 17.981 -12.538 -16.510 1.00 85.25 119 ILE A N 1
ATOM 924 C CA . ILE A 1 119 ? 18.565 -13.501 -17.447 1.00 85.25 119 ILE A CA 1
ATOM 925 C C . ILE A 1 119 ? 20.092 -13.496 -17.249 1.00 85.25 119 ILE A C 1
ATOM 927 O O . ILE A 1 119 ? 20.707 -12.436 -17.403 1.00 85.25 119 ILE A O 1
ATOM 931 N N . PRO A 1 120 ? 20.727 -14.636 -16.915 1.00 81.44 120 PRO A N 1
ATOM 932 C CA . PRO A 1 120 ? 22.178 -14.708 -16.768 1.00 81.44 120 PRO A CA 1
ATOM 933 C C . PRO A 1 120 ? 22.879 -14.378 -18.088 1.00 81.44 120 PRO A C 1
ATOM 935 O O . PRO A 1 120 ? 22.521 -14.917 -19.134 1.00 81.44 120 PRO A O 1
ATOM 938 N N . ASN A 1 121 ? 23.924 -13.550 -18.048 1.00 74.62 121 ASN A N 1
ATOM 939 C CA . ASN A 1 121 ? 24.665 -13.142 -19.249 1.00 74.62 121 ASN A CA 1
ATOM 940 C C . ASN A 1 121 ? 25.734 -14.170 -19.694 1.00 74.62 121 ASN A C 1
ATOM 942 O O . ASN A 1 121 ? 26.698 -13.823 -20.368 1.00 74.62 121 ASN A O 1
ATOM 946 N N . GLY A 1 122 ? 25.606 -15.432 -19.269 1.00 72.62 122 GLY A N 1
ATOM 947 C CA . GLY A 1 122 ? 26.584 -16.496 -19.536 1.00 72.62 122 GLY A CA 1
ATOM 948 C C . GLY A 1 122 ? 27.874 -16.420 -18.708 1.00 72.62 122 GLY A C 1
ATOM 949 O O . GLY A 1 122 ? 28.723 -17.298 -18.838 1.00 72.62 122 GLY A O 1
ATOM 950 N N . ASP A 1 123 ? 28.011 -15.415 -17.842 1.00 77.25 123 ASP A N 1
ATOM 951 C CA . ASP A 1 123 ? 29.146 -15.266 -16.933 1.00 77.25 123 ASP A CA 1
ATOM 952 C C . ASP A 1 123 ? 28.914 -16.099 -15.662 1.00 77.25 123 ASP A C 1
ATOM 954 O O . ASP A 1 123 ? 27.858 -16.005 -15.035 1.00 77.25 123 ASP A O 1
ATOM 958 N N . THR A 1 124 ? 29.885 -16.915 -15.248 1.00 70.62 124 THR A N 1
ATOM 959 C CA . THR A 1 124 ? 29.708 -17.862 -14.123 1.00 70.62 124 THR A CA 1
ATOM 960 C C . THR A 1 124 ? 29.531 -17.172 -12.768 1.00 70.62 124 THR A C 1
ATOM 962 O O . THR A 1 124 ? 28.993 -17.760 -11.831 1.00 70.62 124 THR A O 1
ATOM 965 N N . ILE A 1 125 ? 29.955 -15.911 -12.670 1.00 74.81 125 ILE A N 1
ATOM 966 C CA . ILE A 1 125 ? 29.831 -15.063 -11.477 1.00 74.81 125 ILE A CA 1
ATOM 967 C C . ILE A 1 125 ? 28.442 -14.397 -11.418 1.00 74.81 125 ILE A C 1
ATOM 969 O O . ILE A 1 125 ? 27.966 -14.003 -10.349 1.00 74.81 125 ILE A O 1
ATOM 973 N N . ASP A 1 126 ? 27.766 -14.277 -12.560 1.00 71.38 126 ASP A N 1
ATOM 974 C CA . ASP A 1 126 ? 26.534 -13.518 -12.713 1.00 71.38 126 ASP A CA 1
ATOM 975 C C . ASP A 1 126 ? 25.298 -14.400 -12.508 1.00 71.38 126 ASP A C 1
ATOM 977 O O . ASP A 1 126 ? 24.643 -14.848 -13.448 1.00 71.38 126 ASP A O 1
ATOM 981 N N . LEU A 1 127 ? 24.980 -14.676 -11.242 1.00 72.69 127 LEU A N 1
ATOM 982 C CA . LEU A 1 127 ? 23.781 -15.437 -10.895 1.00 72.69 127 LEU A CA 1
ATOM 983 C C . LEU A 1 127 ? 22.503 -14.635 -11.183 1.00 72.69 127 LEU A C 1
ATOM 985 O O . LEU A 1 127 ? 22.430 -13.440 -10.881 1.00 72.69 127 LEU A O 1
ATOM 989 N N . SER A 1 128 ? 21.464 -15.333 -11.663 1.00 80.19 128 SER A N 1
ATOM 990 C CA . SER A 1 128 ? 20.099 -14.798 -11.743 1.00 80.19 128 SER A CA 1
ATOM 991 C C . SER A 1 128 ? 19.669 -14.262 -10.375 1.00 80.19 128 SER A C 1
ATOM 993 O O . SER A 1 128 ? 19.735 -14.953 -9.350 1.00 80.19 128 SER A O 1
ATOM 995 N N . LYS A 1 129 ? 19.253 -12.995 -10.351 1.00 83.81 129 LYS A N 1
ATOM 996 C CA . LYS A 1 129 ? 18.727 -12.328 -9.159 1.00 83.81 129 LYS A CA 1
ATOM 997 C C . LYS A 1 129 ? 17.237 -12.113 -9.347 1.00 83.81 129 LYS A C 1
ATOM 999 O O . LYS A 1 129 ? 16.816 -11.509 -10.330 1.00 83.81 129 LYS A O 1
ATOM 1004 N N . ALA A 1 130 ? 16.474 -12.549 -8.353 1.00 89.06 130 ALA A N 1
ATOM 1005 C CA . ALA A 1 130 ? 15.084 -12.162 -8.213 1.00 89.06 130 ALA A CA 1
ATOM 1006 C C . ALA A 1 130 ? 15.005 -10.731 -7.665 1.00 89.06 130 ALA A C 1
ATOM 1008 O O . ALA A 1 130 ? 15.514 -10.441 -6.574 1.00 89.06 130 ALA A O 1
ATOM 1009 N N . LEU A 1 131 ? 14.378 -9.846 -8.429 1.00 90.94 131 LEU A N 1
ATOM 1010 C CA . LEU A 1 131 ? 14.163 -8.445 -8.101 1.00 90.94 131 LEU A CA 1
ATOM 1011 C C . LEU A 1 131 ? 12.678 -8.181 -7.935 1.00 90.94 131 LEU A C 1
ATOM 1013 O O . LEU A 1 131 ? 11.855 -8.666 -8.702 1.00 90.94 131 LEU A O 1
ATOM 1017 N N . ILE A 1 132 ? 12.353 -7.354 -6.954 1.00 92.56 132 ILE A N 1
ATOM 1018 C CA . ILE A 1 132 ? 11.040 -6.737 -6.850 1.00 92.56 132 ILE A CA 1
ATOM 1019 C C . ILE A 1 132 ? 11.226 -5.268 -7.193 1.00 92.56 132 ILE A C 1
ATOM 1021 O O . ILE A 1 132 ? 12.044 -4.607 -6.549 1.00 92.56 132 ILE A O 1
ATOM 1025 N N . ILE A 1 133 ? 10.524 -4.773 -8.207 1.00 91.38 133 ILE A N 1
ATOM 1026 C CA . ILE A 1 133 ? 10.623 -3.379 -8.650 1.00 91.38 133 ILE A CA 1
ATOM 1027 C C . ILE A 1 133 ? 9.224 -2.768 -8.676 1.00 91.38 133 ILE A C 1
ATOM 1029 O O . ILE A 1 133 ? 8.260 -3.392 -9.114 1.00 91.38 133 ILE A O 1
ATOM 1033 N N . GLY A 1 134 ? 9.112 -1.546 -8.177 1.00 88.69 134 GLY A N 1
ATOM 1034 C CA . GLY A 1 134 ? 7.881 -0.775 -8.233 1.00 88.69 134 GLY A CA 1
ATOM 1035 C C . GLY A 1 134 ? 8.087 0.626 -7.688 1.00 88.69 134 GLY A C 1
ATOM 1036 O O . GLY A 1 134 ? 9.053 0.904 -6.960 1.00 88.69 134 GLY A O 1
ATOM 1037 N N . THR A 1 135 ? 7.174 1.525 -8.031 1.00 86.88 135 THR A N 1
ATOM 1038 C CA . THR A 1 135 ? 7.107 2.818 -7.358 1.00 86.88 135 THR A CA 1
ATOM 1039 C C . THR A 1 135 ? 6.265 2.663 -6.107 1.00 86.88 135 THR A C 1
ATOM 1041 O O . THR A 1 135 ? 5.167 2.126 -6.157 1.00 86.88 135 THR A O 1
ATOM 1044 N N . ARG A 1 136 ? 6.786 3.108 -4.966 1.00 83.31 136 ARG A N 1
ATOM 1045 C CA . ARG A 1 136 ? 6.050 3.103 -3.704 1.00 83.31 136 ARG A CA 1
ATOM 1046 C C . ARG A 1 136 ? 5.802 4.540 -3.300 1.00 83.31 136 ARG A C 1
ATOM 1048 O O . ARG A 1 136 ? 6.747 5.307 -3.119 1.00 83.31 136 ARG A O 1
ATOM 1055 N N . SER A 1 137 ? 4.542 4.887 -3.127 1.00 81.94 137 SER A N 1
ATOM 1056 C CA . SER A 1 137 ? 4.116 6.203 -2.665 1.00 81.94 137 SER A CA 1
ATOM 1057 C C . SER A 1 137 ? 3.105 6.033 -1.548 1.00 81.94 137 SER A C 1
ATOM 1059 O O . SER A 1 137 ? 2.497 4.980 -1.416 1.00 81.94 137 SER A O 1
ATOM 1061 N N . GLY A 1 138 ? 2.940 7.033 -0.697 1.00 83.00 138 GLY A N 1
ATOM 1062 C CA . GLY A 1 138 ? 2.018 6.924 0.423 1.00 83.00 138 GLY A CA 1
ATOM 1063 C C . GLY A 1 138 ? 2.431 7.794 1.587 1.00 83.00 138 GLY A C 1
ATOM 1064 O O . GLY A 1 138 ? 3.298 8.660 1.465 1.00 83.00 138 GLY A O 1
ATOM 1065 N N . PHE A 1 139 ? 1.803 7.546 2.725 1.00 83.75 139 PHE A N 1
ATOM 1066 C CA . PHE A 1 139 ? 2.005 8.319 3.938 1.00 83.75 139 PHE A CA 1
ATOM 1067 C C . PHE A 1 139 ? 2.233 7.393 5.126 1.00 83.75 139 PHE A C 1
ATOM 1069 O O . PHE A 1 139 ? 1.657 6.307 5.236 1.00 83.75 139 PHE A O 1
ATOM 1076 N N . PHE A 1 140 ? 3.100 7.834 6.028 1.00 85.50 140 PHE A N 1
ATOM 1077 C CA . PHE A 1 140 ? 3.484 7.099 7.222 1.00 85.50 140 PHE A CA 1
ATOM 1078 C C . PHE A 1 140 ? 3.711 8.061 8.385 1.00 85.50 140 PHE A C 1
ATOM 1080 O O . PHE A 1 140 ? 4.004 9.234 8.171 1.00 85.50 140 PHE A O 1
ATOM 1087 N N . VAL A 1 141 ? 3.586 7.567 9.619 1.00 80.50 141 VAL A N 1
ATOM 1088 C CA . VAL A 1 141 ? 3.787 8.414 10.810 1.00 80.50 141 VAL A CA 1
ATOM 1089 C C . VAL A 1 141 ? 5.270 8.656 11.085 1.00 80.50 141 VAL A C 1
ATOM 1091 O O . VAL A 1 141 ? 5.702 9.793 11.224 1.00 80.50 141 VAL A O 1
ATOM 1094 N N . LYS A 1 142 ? 6.053 7.577 11.202 1.00 82.50 142 LYS A N 1
ATOM 1095 C CA . LYS A 1 142 ? 7.494 7.632 11.521 1.00 82.50 142 LYS A CA 1
ATOM 1096 C C . LYS A 1 142 ? 8.334 6.866 10.516 1.00 82.50 142 LYS A C 1
ATOM 1098 O O . LYS A 1 142 ? 9.354 7.360 10.053 1.00 82.50 142 LYS A O 1
ATOM 1103 N N . SER A 1 143 ? 7.897 5.658 10.174 1.00 83.00 143 SER A N 1
ATOM 1104 C CA . SER A 1 143 ? 8.550 4.818 9.180 1.00 83.00 143 SER A CA 1
ATOM 1105 C C . SER A 1 143 ? 7.527 4.041 8.360 1.00 83.00 143 SER A C 1
ATOM 1107 O O . SER A 1 143 ? 6.398 3.803 8.790 1.00 83.00 143 SER A O 1
ATOM 1109 N N . VAL A 1 144 ? 7.980 3.584 7.194 1.00 78.56 144 VAL A N 1
ATOM 1110 C CA . VAL A 1 144 ? 7.238 2.726 6.257 1.00 78.56 144 VAL A CA 1
ATOM 1111 C C . VAL A 1 144 ? 6.821 1.387 6.894 1.00 78.56 144 VAL A C 1
ATOM 1113 O O . VAL A 1 144 ? 5.900 0.739 6.412 1.00 78.56 144 VAL A O 1
ATOM 1116 N N . THR A 1 145 ? 7.490 0.965 7.972 1.00 80.44 145 THR A N 1
ATOM 1117 C CA . THR A 1 145 ? 7.234 -0.300 8.680 1.00 80.44 145 THR A CA 1
ATOM 1118 C C . THR A 1 145 ? 6.404 -0.148 9.954 1.00 80.44 145 THR A C 1
ATOM 1120 O O . THR A 1 145 ? 6.078 -1.159 10.564 1.00 80.44 145 THR A O 1
ATOM 1123 N N . ASP A 1 146 ? 6.112 1.080 10.393 1.00 80.75 146 ASP A N 1
ATOM 1124 C CA . ASP A 1 146 ? 5.338 1.330 11.612 1.00 80.75 146 ASP A CA 1
ATOM 1125 C C . ASP A 1 146 ? 3.840 1.408 11.290 1.00 80.75 146 ASP A C 1
ATOM 1127 O O . ASP A 1 146 ? 3.107 0.422 11.323 1.00 80.75 146 ASP A O 1
ATOM 1131 N N . ARG A 1 147 ? 3.385 2.602 10.918 1.00 81.88 147 ARG A N 1
ATOM 1132 C CA . ARG A 1 147 ? 2.001 2.875 10.549 1.00 81.88 147 ARG A CA 1
ATOM 1133 C C . ARG A 1 147 ? 2.019 3.595 9.224 1.00 81.88 147 ARG A C 1
ATOM 1135 O O . ARG A 1 147 ? 2.345 4.783 9.176 1.00 81.88 147 ARG A O 1
ATOM 1142 N N . ALA A 1 148 ? 1.705 2.862 8.167 1.00 81.94 148 ALA A N 1
ATOM 1143 C CA . ALA A 1 148 ? 1.836 3.341 6.804 1.00 81.94 148 ALA A CA 1
ATOM 1144 C C . ALA A 1 148 ? 0.649 2.893 5.955 1.00 81.94 148 ALA A C 1
ATOM 1146 O O . ALA A 1 148 ? 0.160 1.773 6.095 1.00 81.94 148 ALA A O 1
ATOM 1147 N N . ASN A 1 149 ? 0.208 3.774 5.067 1.00 84.25 149 ASN A N 1
ATOM 1148 C CA . ASN A 1 149 ? -0.641 3.416 3.943 1.00 84.25 149 ASN A CA 1
ATOM 1149 C C . ASN A 1 149 ? 0.169 3.664 2.678 1.00 84.25 149 ASN A C 1
ATOM 1151 O O . ASN A 1 149 ? 0.646 4.783 2.462 1.00 84.25 149 ASN A O 1
ATOM 1155 N N . ILE A 1 150 ? 0.414 2.600 1.926 1.00 85.31 150 ILE A N 1
ATOM 1156 C CA . ILE A 1 150 ? 1.353 2.601 0.815 1.00 85.31 150 ILE A CA 1
ATOM 1157 C C . ILE A 1 150 ? 0.622 2.102 -0.416 1.00 85.31 150 ILE A C 1
ATOM 1159 O O . ILE A 1 150 ? -0.101 1.116 -0.381 1.00 85.31 150 ILE A O 1
ATOM 1163 N N . PHE A 1 151 ? 0.874 2.777 -1.517 1.00 85.38 151 PHE A N 1
ATOM 1164 C CA . PHE A 1 151 ? 0.421 2.449 -2.848 1.00 85.38 151 PHE A CA 1
ATOM 1165 C C . PHE A 1 151 ? 1.647 1.965 -3.612 1.00 85.38 151 PHE A C 1
ATOM 1167 O O . PHE A 1 151 ? 2.622 2.713 -3.755 1.00 85.38 151 PHE A O 1
ATOM 1174 N N . ALA A 1 152 ? 1.643 0.704 -4.037 1.00 86.50 152 ALA A N 1
ATOM 1175 C CA . ALA A 1 152 ? 2.606 0.248 -5.028 1.00 86.50 152 ALA A CA 1
ATOM 1176 C C . ALA A 1 152 ? 2.025 0.501 -6.413 1.00 86.50 152 ALA A C 1
ATOM 1178 O O . ALA A 1 152 ? 0.910 0.085 -6.713 1.00 86.50 152 ALA A O 1
ATOM 1179 N N . GLU A 1 153 ? 2.790 1.183 -7.247 1.00 85.38 153 GLU A N 1
ATOM 1180 C CA . GLU A 1 153 ? 2.413 1.535 -8.603 1.00 85.38 153 GLU A CA 1
ATOM 1181 C C . GLU A 1 153 ? 3.355 0.829 -9.577 1.00 85.38 153 GLU A C 1
ATOM 1183 O O . GLU A 1 153 ? 4.587 0.914 -9.473 1.00 85.38 153 GLU A O 1
ATOM 1188 N N . CYS A 1 154 ? 2.762 0.132 -10.538 1.00 86.50 154 CYS A N 1
ATOM 1189 C CA . CYS A 1 154 ? 3.458 -0.463 -11.665 1.00 86.50 154 CYS A CA 1
ATOM 1190 C C . CYS A 1 154 ? 2.736 -0.088 -12.957 1.00 86.50 154 CYS A C 1
ATOM 1192 O O . CYS A 1 154 ? 1.522 0.108 -12.967 1.00 86.50 154 CYS A O 1
ATOM 1194 N N . TRP A 1 155 ? 3.480 0.057 -14.049 1.00 85.94 155 TRP A N 1
ATOM 1195 C CA . TRP A 1 155 ? 2.870 0.378 -15.331 1.00 85.94 155 TRP A CA 1
ATOM 1196 C C . TRP A 1 155 ? 2.643 -0.891 -16.131 1.00 85.94 155 TRP A C 1
ATOM 1198 O O . TRP A 1 155 ? 3.555 -1.688 -16.264 1.00 85.94 155 TRP A O 1
ATOM 1208 N N . VAL A 1 156 ? 1.467 -1.088 -16.703 1.00 82.50 156 VAL A N 1
ATOM 1209 C CA . VAL A 1 156 ? 1.160 -2.243 -17.546 1.00 82.50 156 VAL A CA 1
ATOM 1210 C C . VAL A 1 156 ? 1.234 -1.811 -19.004 1.00 82.50 156 VAL A C 1
ATOM 1212 O O . VAL A 1 156 ? 0.705 -0.768 -19.388 1.00 82.50 156 VAL A O 1
ATOM 1215 N N . ILE A 1 157 ? 1.937 -2.603 -19.814 1.00 80.69 157 ILE A N 1
ATOM 1216 C CA . ILE A 1 157 ? 2.005 -2.406 -21.263 1.00 80.69 157 ILE A CA 1
ATOM 1217 C C . ILE A 1 157 ? 1.088 -3.424 -21.904 1.00 80.69 157 ILE A C 1
ATOM 1219 O O . ILE A 1 157 ? 1.235 -4.628 -21.688 1.00 80.69 157 ILE A O 1
ATOM 1223 N N . SER A 1 158 ? 0.134 -2.918 -22.675 1.00 79.62 158 SER A N 1
ATOM 1224 C CA . SER A 1 158 ? -0.779 -3.752 -23.436 1.00 79.62 158 SER A CA 1
ATOM 1225 C C . SER A 1 158 ? -0.041 -4.492 -24.547 1.00 79.62 158 SER A C 1
ATOM 1227 O O . SER A 1 158 ? 0.902 -3.978 -25.147 1.00 79.62 158 SER A O 1
ATOM 1229 N N . SER A 1 159 ? -0.499 -5.704 -24.850 1.00 79.88 159 SER A N 1
ATOM 1230 C CA . SER A 1 159 ? -0.021 -6.463 -26.011 1.00 79.88 159 SER A CA 1
ATOM 1231 C C . SER A 1 159 ? -0.529 -5.888 -27.337 1.00 79.88 159 SER A C 1
ATOM 1233 O O . SER A 1 159 ? -0.000 -6.242 -28.391 1.00 79.88 159 SER A O 1
ATOM 1235 N N . ASN A 1 160 ? -1.540 -5.011 -27.293 1.00 84.19 160 ASN A N 1
ATOM 1236 C CA . ASN A 1 160 ? -2.057 -4.309 -28.458 1.00 84.19 160 ASN A CA 1
ATOM 1237 C C . ASN A 1 160 ? -1.059 -3.216 -28.895 1.00 84.19 160 ASN A C 1
ATOM 1239 O O . ASN A 1 160 ? -0.757 -2.321 -28.100 1.00 84.19 160 ASN A O 1
ATOM 1243 N N . PRO A 1 161 ? -0.571 -3.227 -30.151 1.00 81.44 161 PRO A N 1
ATOM 1244 C CA . PRO A 1 161 ? 0.418 -2.256 -30.617 1.00 81.44 161 PRO A CA 1
ATOM 1245 C C . PRO A 1 161 ? -0.033 -0.801 -30.531 1.00 81.44 161 PRO A C 1
ATOM 1247 O O . PRO A 1 161 ? 0.797 0.078 -30.312 1.00 81.44 161 PRO A O 1
ATOM 1250 N N . PHE A 1 162 ? -1.329 -0.524 -30.700 1.00 80.75 162 PHE A N 1
ATOM 1251 C CA . PHE A 1 162 ? -1.829 0.844 -30.595 1.00 80.75 162 PHE A CA 1
ATOM 1252 C C . PHE A 1 162 ? -1.693 1.364 -29.159 1.00 80.75 162 PHE A C 1
ATOM 1254 O O . PHE A 1 162 ? -1.117 2.428 -28.936 1.00 80.75 162 PHE A O 1
ATOM 1261 N N . GLU A 1 163 ? -2.143 0.565 -28.191 1.00 80.81 163 GLU A N 1
ATOM 1262 C CA . GLU A 1 163 ? -2.072 0.897 -26.766 1.00 80.81 163 GLU A CA 1
ATOM 1263 C C . GLU A 1 163 ? -0.621 0.974 -26.271 1.00 80.81 163 GLU A C 1
ATOM 1265 O O . GLU A 1 163 ? -0.261 1.887 -25.527 1.00 80.81 163 GLU A O 1
ATOM 1270 N N . ALA A 1 164 ? 0.249 0.084 -26.761 1.00 78.56 164 ALA A N 1
ATOM 1271 C CA . ALA A 1 164 ? 1.674 0.093 -26.443 1.00 78.56 164 ALA A CA 1
ATOM 1272 C C . ALA A 1 164 ? 2.391 1.390 -26.872 1.00 78.56 164 ALA A C 1
ATOM 1274 O O . ALA A 1 164 ? 3.345 1.808 -26.213 1.00 78.56 164 ALA A O 1
ATOM 1275 N N . VAL A 1 165 ? 1.936 2.044 -27.952 1.00 80.06 165 VAL A N 1
ATOM 1276 C CA . VAL A 1 165 ? 2.491 3.326 -28.434 1.00 80.06 165 VAL A CA 1
ATOM 1277 C C . VAL A 1 165 ? 1.896 4.524 -27.697 1.00 80.06 165 VAL A C 1
ATOM 1279 O O . VAL A 1 165 ? 2.609 5.503 -27.471 1.00 80.06 165 VAL A O 1
ATOM 1282 N N . THR A 1 166 ? 0.609 4.479 -27.335 1.00 76.25 166 THR A N 1
ATOM 1283 C CA . THR A 1 166 ? -0.068 5.595 -26.648 1.00 76.25 166 THR A CA 1
ATOM 1284 C C . THR A 1 166 ? 0.417 5.811 -25.217 1.00 76.25 166 THR A C 1
ATOM 1286 O O . THR A 1 166 ? 0.308 6.923 -24.704 1.00 76.25 166 THR A O 1
ATOM 1289 N N . GLY A 1 167 ? 1.000 4.786 -24.599 1.00 68.94 167 GLY A N 1
ATOM 1290 C CA . GLY A 1 167 ? 1.616 4.867 -23.280 1.00 68.94 167 GLY A CA 1
ATOM 1291 C C . GLY A 1 167 ? 1.126 3.766 -22.350 1.00 68.94 167 GLY A C 1
ATOM 1292 O O . GLY A 1 167 ? 0.109 3.123 -22.592 1.00 68.94 167 GLY A O 1
ATOM 1293 N N . SER A 1 168 ? 1.876 3.543 -21.275 1.00 74.44 168 SER A N 1
ATOM 1294 C CA . SER A 1 168 ? 1.525 2.541 -20.272 1.00 74.44 168 SER A CA 1
ATOM 1295 C C . SER A 1 168 ? 0.439 3.058 -19.324 1.00 74.44 168 SER A C 1
ATOM 1297 O O . SER A 1 168 ? 0.538 4.182 -18.821 1.00 74.44 168 SER A O 1
ATOM 1299 N N . GLU A 1 169 ? -0.540 2.215 -19.002 1.00 79.69 169 GLU A N 1
ATOM 1300 C CA . GLU A 1 169 ? -1.470 2.477 -17.902 1.00 79.69 169 GLU A CA 1
ATOM 1301 C C . GLU A 1 169 ? -0.781 2.178 -16.567 1.00 79.69 169 GLU A C 1
ATOM 1303 O O . GLU A 1 169 ? -0.035 1.207 -16.452 1.00 79.69 169 GLU A O 1
ATOM 1308 N N . TRP A 1 170 ? -1.005 3.007 -15.549 1.00 81.69 170 TRP A N 1
ATOM 1309 C CA . TRP A 1 170 ? -0.459 2.777 -14.212 1.00 81.69 170 TRP A CA 1
ATOM 1310 C C . TRP A 1 170 ? -1.498 2.105 -13.329 1.00 81.69 170 TRP A C 1
ATOM 1312 O O . TRP A 1 170 ? -2.540 2.685 -13.034 1.00 81.69 170 TRP A O 1
ATOM 1322 N N . VAL A 1 171 ? -1.177 0.902 -12.865 1.00 82.94 171 VAL A N 1
ATOM 1323 C CA . VAL A 1 171 ? -1.982 0.161 -11.901 1.00 82.94 171 VAL A CA 1
ATOM 1324 C C . VAL A 1 171 ? -1.403 0.399 -10.514 1.00 82.94 171 VAL A C 1
ATOM 1326 O O . VAL A 1 171 ? -0.210 0.198 -10.276 1.00 82.94 171 VAL A O 1
ATOM 1329 N N . SER A 1 172 ? -2.262 0.849 -9.603 1.00 82.88 172 SER A N 1
ATOM 1330 C CA . SER A 1 172 ? -1.920 1.113 -8.210 1.00 82.88 172 SER A CA 1
ATOM 1331 C C . SER A 1 172 ? -2.605 0.093 -7.315 1.00 82.88 172 SER A C 1
ATOM 1333 O O . SER A 1 172 ? -3.820 -0.083 -7.399 1.00 82.88 172 SER A O 1
ATOM 1335 N N . GLN A 1 173 ? -1.838 -0.565 -6.450 1.00 86.62 173 GLN A N 1
ATOM 1336 C CA . GLN A 1 173 ? -2.375 -1.444 -5.424 1.00 86.62 173 GLN A CA 1
ATOM 1337 C C . GLN A 1 173 ? -2.075 -0.868 -4.032 1.00 86.62 173 GLN A C 1
ATOM 1339 O O . GLN A 1 173 ? -0.908 -0.822 -3.620 1.00 86.62 173 GLN A O 1
ATOM 1344 N N . PRO A 1 174 ? -3.103 -0.393 -3.303 1.00 86.50 174 PRO A N 1
ATOM 1345 C CA . PRO A 1 174 ? -2.956 0.003 -1.911 1.00 86.50 174 PRO A CA 1
ATOM 1346 C C . PRO A 1 174 ? -2.697 -1.205 -1.012 1.00 86.50 174 PRO A C 1
ATOM 1348 O O . PRO A 1 174 ? -3.241 -2.283 -1.226 1.00 86.50 174 PRO A O 1
ATOM 1351 N N . TYR A 1 175 ? -1.895 -1.003 0.026 1.00 86.50 175 TYR A N 1
ATOM 1352 C CA . TYR A 1 175 ? -1.786 -1.902 1.167 1.00 86.50 175 TYR A CA 1
ATOM 1353 C C . TYR A 1 175 ? -1.418 -1.117 2.429 1.00 86.50 175 TYR A C 1
ATOM 1355 O O . TYR A 1 175 ? -0.750 -0.076 2.385 1.00 86.50 175 TYR A O 1
ATOM 1363 N N . MET A 1 176 ? -1.836 -1.629 3.586 1.00 86.06 176 MET A N 1
ATOM 1364 C CA . MET A 1 176 ? -1.630 -0.967 4.874 1.00 86.06 176 MET A CA 1
ATOM 1365 C C . MET A 1 176 ? -0.726 -1.773 5.813 1.00 86.06 176 MET A C 1
ATOM 1367 O O . MET A 1 176 ? -0.853 -2.989 5.936 1.00 86.06 176 MET A O 1
ATOM 1371 N N . PHE A 1 177 ? 0.137 -1.065 6.543 1.00 85.12 177 PHE A N 1
ATOM 1372 C CA . PHE A 1 177 ? 0.817 -1.575 7.731 1.00 85.12 177 PHE A CA 1
ATOM 1373 C C . PHE A 1 177 ? 0.277 -0.892 8.984 1.00 85.12 177 PHE A C 1
ATOM 1375 O O . PHE A 1 177 ? 0.213 0.341 9.055 1.00 85.12 177 PHE A O 1
ATOM 1382 N N . ASP A 1 178 ? -0.096 -1.705 9.971 1.00 84.00 178 ASP A N 1
ATOM 1383 C CA . ASP A 1 178 ? -0.598 -1.232 11.255 1.00 84.00 178 ASP A CA 1
ATOM 1384 C C . ASP A 1 178 ? 0.001 -2.028 12.420 1.00 84.00 178 ASP A C 1
ATOM 1386 O O . ASP A 1 178 ? -0.516 -3.063 12.840 1.00 84.00 178 ASP A O 1
ATOM 1390 N N . THR A 1 179 ? 1.112 -1.529 12.961 1.00 84.88 179 THR A N 1
ATOM 1391 C CA . THR A 1 179 ? 1.734 -2.063 14.184 1.00 84.88 179 THR A CA 1
ATOM 1392 C C . THR A 1 179 ? 0.870 -1.880 15.432 1.00 84.88 179 THR A C 1
ATOM 1394 O O . THR A 1 179 ? 1.134 -2.518 16.450 1.00 84.88 179 THR A O 1
ATOM 1397 N N . TRP A 1 180 ? -0.167 -1.039 15.378 1.00 81.69 180 TRP A N 1
ATOM 1398 C CA . TRP A 1 180 ? -1.072 -0.757 16.491 1.00 81.69 180 TRP A CA 1
ATOM 1399 C C . TRP A 1 180 ? -2.352 -1.594 16.453 1.00 81.69 180 TRP A C 1
ATOM 1401 O O . TRP A 1 180 ? -3.190 -1.453 17.334 1.00 81.69 180 TRP A O 1
ATOM 1411 N N . ALA A 1 181 ? -2.481 -2.547 15.528 1.00 82.75 181 ALA A N 1
ATOM 1412 C CA . ALA A 1 181 ? -3.644 -3.435 15.457 1.00 82.75 181 ALA A CA 1
ATOM 1413 C C . ALA A 1 181 ? -3.965 -4.163 16.785 1.00 82.75 181 ALA A C 1
ATOM 1415 O O . ALA A 1 181 ? -5.123 -4.475 17.065 1.00 82.75 181 ALA A O 1
ATOM 1416 N N . TRP A 1 182 ? -2.963 -4.397 17.641 1.00 84.81 182 TRP A N 1
ATOM 1417 C CA . TRP A 1 182 ? -3.159 -5.023 18.952 1.00 84.81 182 TRP A CA 1
ATOM 1418 C C . TRP A 1 182 ? -4.009 -4.174 19.916 1.00 84.81 182 TRP A C 1
ATOM 1420 O O . TRP A 1 182 ? -4.699 -4.741 20.765 1.00 84.81 182 TRP A O 1
ATOM 1430 N N . THR A 1 183 ? -4.023 -2.840 19.794 1.00 80.62 183 THR A N 1
ATOM 1431 C CA . THR A 1 183 ? -4.895 -1.999 20.634 1.00 80.62 183 THR A CA 1
ATOM 1432 C C . THR A 1 183 ? -6.358 -2.207 20.261 1.00 80.62 183 THR A C 1
ATOM 1434 O O . THR A 1 183 ? -7.206 -2.357 21.139 1.00 80.62 183 THR A O 1
ATOM 1437 N N . HIS A 1 184 ? -6.657 -2.335 18.966 1.00 79.88 184 HIS A N 1
ATOM 1438 C CA . HIS A 1 184 ? -7.993 -2.691 18.487 1.00 79.88 184 HIS A CA 1
ATOM 1439 C C . HIS A 1 184 ? -8.420 -4.084 18.967 1.00 79.88 184 HIS A C 1
ATOM 1441 O O . HIS A 1 184 ? -9.574 -4.275 19.350 1.00 79.88 184 HIS A O 1
ATOM 1447 N N . PHE A 1 185 ? -7.488 -5.038 19.047 1.00 83.56 185 PHE A N 1
ATOM 1448 C CA . PHE A 1 185 ? -7.761 -6.345 19.647 1.00 83.56 185 PHE A CA 1
ATOM 1449 C C . PHE A 1 185 ? -8.131 -6.248 21.138 1.00 83.56 185 PHE A C 1
ATOM 1451 O O . PHE A 1 185 ? -9.078 -6.898 21.578 1.00 83.56 185 PHE A O 1
ATOM 1458 N N . MET A 1 186 ? -7.466 -5.387 21.917 1.00 82.25 186 MET A N 1
ATOM 1459 C CA . MET A 1 186 ? -7.865 -5.139 23.311 1.00 82.25 186 MET A CA 1
ATOM 1460 C C . MET A 1 186 ? -9.287 -4.574 23.402 1.00 82.25 186 MET A C 1
ATOM 1462 O O . MET A 1 186 ? -10.086 -5.037 24.217 1.00 82.25 186 MET A O 1
ATOM 1466 N N . HIS A 1 187 ? -9.649 -3.629 22.529 1.00 79.25 187 HIS A N 1
ATOM 1467 C CA . HIS A 1 187 ? -11.014 -3.100 22.472 1.00 79.25 187 HIS A CA 1
ATOM 1468 C C . HIS A 1 187 ? -12.057 -4.178 22.142 1.00 79.25 187 HIS A C 1
ATOM 1470 O O . HIS A 1 187 ? -13.148 -4.153 22.716 1.00 79.25 187 HIS A O 1
ATOM 1476 N N . LEU A 1 188 ? -11.724 -5.148 21.284 1.00 83.50 188 LEU A N 1
ATOM 1477 C CA . LEU A 1 188 ? -12.592 -6.291 20.991 1.00 83.50 188 LEU A CA 1
ATOM 1478 C C . LEU A 1 188 ? -12.866 -7.130 22.249 1.00 83.50 188 LEU A C 1
ATOM 1480 O O . LEU A 1 188 ? -14.023 -7.446 22.527 1.00 83.50 188 LEU A O 1
ATOM 1484 N N . LEU A 1 189 ? -11.837 -7.438 23.044 1.00 85.88 189 LEU A N 1
ATOM 1485 C CA . LEU A 1 189 ? -11.992 -8.193 24.294 1.00 85.88 189 LEU A CA 1
ATOM 1486 C C . LEU A 1 189 ? -12.907 -7.470 25.292 1.00 85.88 189 LEU A C 1
ATOM 1488 O O . LEU A 1 189 ? -13.782 -8.089 25.901 1.00 85.88 189 LEU A O 1
ATOM 1492 N N . PHE A 1 190 ? -12.762 -6.150 25.422 1.00 80.31 190 PHE A N 1
ATOM 1493 C CA . PHE A 1 190 ? -13.663 -5.349 26.253 1.00 80.31 190 PHE A CA 1
ATOM 1494 C C . PHE A 1 190 ? -15.096 -5.325 25.713 1.00 80.31 190 PHE A C 1
ATOM 1496 O O . PHE A 1 190 ? -16.041 -5.405 26.499 1.00 80.31 190 PHE A O 1
ATOM 1503 N N . GLY A 1 191 ? -15.270 -5.263 24.391 1.00 81.06 191 GLY A N 1
ATOM 1504 C CA . GLY A 1 191 ? -16.578 -5.378 23.746 1.00 81.06 191 GLY A CA 1
ATOM 1505 C C . GLY A 1 191 ? -17.268 -6.704 24.070 1.00 81.06 191 GLY A C 1
ATOM 1506 O O . GLY A 1 191 ? -18.437 -6.710 24.448 1.00 81.06 191 GLY A O 1
ATOM 1507 N N . ILE A 1 192 ? -16.533 -7.818 24.018 1.00 87.25 192 ILE A N 1
ATOM 1508 C CA . ILE A 1 192 ? -17.041 -9.146 24.394 1.00 87.25 192 ILE A CA 1
ATOM 1509 C C . ILE A 1 192 ? -17.427 -9.183 25.876 1.00 87.25 192 ILE A C 1
ATOM 1511 O O . ILE A 1 192 ? -18.509 -9.657 26.214 1.00 87.25 192 ILE A O 1
ATOM 1515 N N . ASN A 1 193 ? -16.593 -8.640 26.765 1.00 85.06 193 ASN A N 1
ATOM 1516 C CA . ASN A 1 193 ? -16.905 -8.568 28.194 1.00 85.06 193 ASN A CA 1
ATOM 1517 C C . ASN A 1 193 ? -18.194 -7.763 28.462 1.00 85.06 193 ASN A C 1
ATOM 1519 O O . ASN A 1 193 ? -19.043 -8.175 29.257 1.00 85.06 193 ASN A O 1
ATOM 1523 N N . LEU A 1 194 ? -18.380 -6.639 27.763 1.00 81.38 194 LEU A N 1
ATOM 1524 C CA . LEU A 1 194 ? -19.606 -5.846 27.842 1.00 81.38 194 LEU A CA 1
ATOM 1525 C C . LEU A 1 194 ? -20.822 -6.643 27.354 1.00 81.38 194 LEU A C 1
ATOM 1527 O O . LEU A 1 194 ? -21.833 -6.666 28.050 1.00 81.38 194 LEU A O 1
ATOM 1531 N N . LEU A 1 195 ? -20.717 -7.333 26.215 1.00 86.62 195 LEU A N 1
ATOM 1532 C CA . LEU A 1 195 ? -21.798 -8.161 25.671 1.00 86.62 195 LEU A CA 1
ATOM 1533 C C . LEU A 1 195 ? -22.183 -9.304 26.613 1.00 86.62 195 LEU A C 1
ATOM 1535 O O . LEU A 1 195 ? -23.368 -9.527 26.845 1.00 86.62 195 LEU A O 1
ATOM 1539 N N . LEU A 1 196 ? -21.204 -9.993 27.202 1.00 88.50 196 LEU A N 1
ATOM 1540 C CA . LEU A 1 196 ? -21.458 -11.037 28.197 1.00 88.50 196 LEU A CA 1
ATOM 1541 C C . LEU A 1 196 ? -22.149 -10.466 29.435 1.00 88.50 196 LEU A C 1
ATOM 1543 O O . LEU A 1 196 ? -23.101 -11.055 29.940 1.00 88.50 196 LEU A O 1
ATOM 1547 N N . SER A 1 197 ? -21.716 -9.293 29.893 1.00 83.25 197 SER A N 1
ATOM 1548 C CA . SER A 1 197 ? -22.315 -8.628 31.053 1.00 83.25 197 SER A CA 1
ATOM 1549 C C . SER A 1 197 ? -23.743 -8.163 30.771 1.00 83.25 197 SER A C 1
ATOM 1551 O O . SER A 1 197 ? -24.615 -8.321 31.622 1.00 83.25 197 SER A O 1
ATOM 1553 N N . LEU A 1 198 ? -24.007 -7.666 29.560 1.00 84.88 198 LEU A N 1
ATOM 1554 C CA . LEU A 1 198 ? -25.351 -7.330 29.097 1.00 84.88 198 LEU A CA 1
ATOM 1555 C C . LEU A 1 198 ? -26.225 -8.588 28.965 1.00 84.88 198 LEU A C 1
ATOM 1557 O O . LEU A 1 198 ? -27.393 -8.564 29.333 1.00 84.88 198 LEU A O 1
ATOM 1561 N N . GLY A 1 199 ? -25.660 -9.707 28.508 1.00 88.50 199 GLY A N 1
ATOM 1562 C CA . GLY A 1 199 ? -26.350 -10.996 28.443 1.00 88.50 199 GLY A CA 1
ATOM 1563 C C . GLY A 1 199 ? -26.744 -11.525 29.824 1.00 88.50 199 GLY A C 1
ATOM 1564 O O . GLY A 1 199 ? -27.894 -11.912 30.032 1.00 88.50 199 GLY A O 1
ATOM 1565 N N . VAL A 1 200 ? -25.823 -11.481 30.794 1.00 86.06 200 VAL A N 1
ATOM 1566 C CA . VAL A 1 200 ? -26.109 -11.824 32.199 1.00 86.06 200 VAL A CA 1
ATOM 1567 C C . VAL A 1 200 ? -27.188 -10.906 32.759 1.00 86.06 200 VAL A C 1
ATOM 1569 O O . VAL A 1 200 ? -28.119 -11.387 33.402 1.00 86.06 200 VAL A O 1
ATOM 1572 N N . LEU A 1 201 ? -27.103 -9.605 32.475 1.00 84.25 201 LEU A N 1
ATOM 1573 C CA . LEU A 1 201 ? -28.116 -8.646 32.888 1.00 84.25 201 LEU A CA 1
ATOM 1574 C C . LEU A 1 201 ? -29.496 -9.014 32.338 1.00 84.25 201 LEU A C 1
ATOM 1576 O O . LEU A 1 201 ? -30.433 -9.142 33.116 1.00 84.25 201 LEU A O 1
ATOM 1580 N N . VAL A 1 202 ? -29.621 -9.241 31.028 1.00 86.19 202 VAL A N 1
ATOM 1581 C CA . VAL A 1 202 ? -30.892 -9.632 30.397 1.00 86.19 202 VAL A CA 1
ATOM 1582 C C . VAL A 1 202 ? -31.451 -10.902 31.036 1.00 86.19 202 VAL A C 1
ATOM 1584 O O . VAL A 1 202 ? -32.645 -10.967 31.321 1.00 86.19 202 VAL A O 1
ATOM 1587 N N . LEU A 1 203 ? -30.602 -11.890 31.327 1.00 88.25 203 LEU A N 1
ATOM 1588 C CA . LEU A 1 203 ? -31.014 -13.142 31.960 1.00 88.25 203 LEU A CA 1
ATOM 1589 C C . LEU A 1 203 ? -31.514 -12.927 33.398 1.00 88.25 203 LEU A C 1
ATOM 1591 O O . LEU A 1 20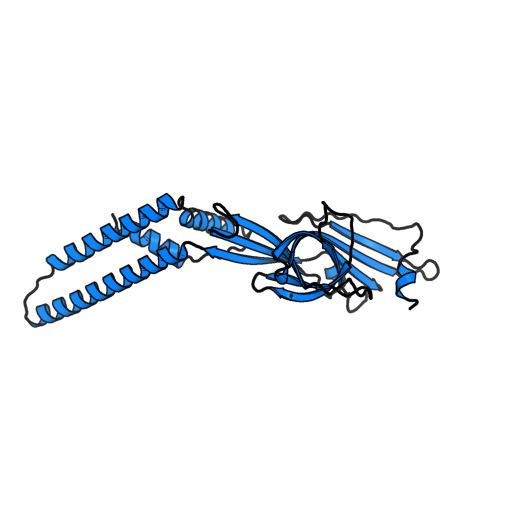3 ? -32.557 -13.464 33.781 1.00 88.25 203 LEU A O 1
ATOM 1595 N N . VAL A 1 204 ? -30.809 -12.114 34.189 1.00 84.88 204 VAL A N 1
ATOM 1596 C CA . VAL A 1 204 ? -31.209 -11.756 35.559 1.00 84.88 204 VAL A CA 1
ATOM 1597 C C . VAL A 1 204 ? -32.498 -10.933 35.553 1.00 84.88 204 VAL A C 1
ATOM 1599 O O . VAL A 1 204 ? -33.416 -11.237 36.317 1.00 84.88 204 VAL A O 1
ATOM 1602 N N . SER A 1 205 ? -32.611 -9.944 34.667 1.00 83.81 205 SER A N 1
ATOM 1603 C CA . SER A 1 205 ? -33.813 -9.127 34.490 1.00 83.81 205 SER A CA 1
ATOM 1604 C C . SER A 1 205 ? -35.008 -9.973 34.058 1.00 83.81 205 SER A C 1
ATOM 1606 O O . SER A 1 205 ? -36.085 -9.823 34.629 1.00 83.81 205 SER A O 1
ATOM 1608 N N . TYR A 1 206 ? -34.823 -10.911 33.127 1.00 86.62 206 TYR A N 1
ATOM 1609 C CA . TYR A 1 206 ? -35.870 -11.841 32.702 1.00 86.62 206 TYR A CA 1
ATOM 1610 C C . TYR A 1 206 ? -36.348 -12.722 33.862 1.00 86.62 206 TYR A C 1
ATOM 1612 O O . TYR A 1 206 ? -37.547 -12.819 34.122 1.00 86.62 206 TYR A O 1
ATOM 1620 N N . ARG A 1 207 ? -35.420 -13.308 34.628 1.00 86.88 207 ARG A N 1
ATOM 1621 C CA . ARG A 1 207 ? -35.761 -14.102 35.819 1.00 86.88 207 ARG A CA 1
ATOM 1622 C C . ARG A 1 207 ? -36.532 -13.276 36.852 1.00 86.88 207 ARG A C 1
ATOM 1624 O O . ARG A 1 207 ? -37.520 -13.750 37.405 1.00 86.88 207 ARG A O 1
ATOM 1631 N N . ASN A 1 208 ? -36.093 -12.049 37.109 1.00 85.12 208 ASN A N 1
ATOM 1632 C CA . ASN A 1 208 ? -36.740 -11.145 38.058 1.00 85.12 208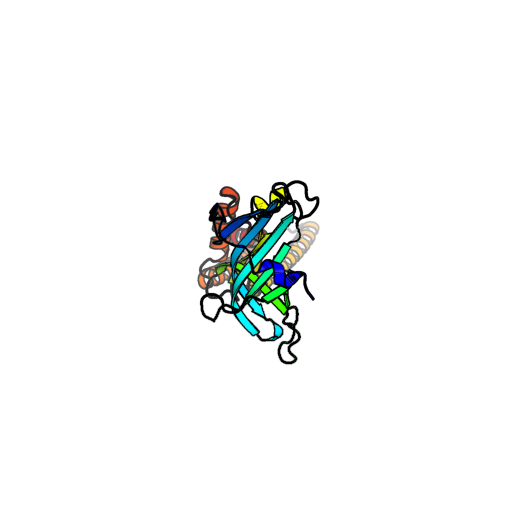 ASN A CA 1
ATOM 1633 C C . ASN A 1 208 ? -38.135 -10.707 37.583 1.00 85.12 208 ASN A C 1
ATOM 1635 O O . ASN A 1 208 ? -39.069 -10.668 38.387 1.00 85.12 208 ASN A O 1
ATOM 1639 N N . PHE A 1 209 ? -38.310 -10.493 36.276 1.00 85.38 209 PHE A N 1
ATOM 1640 C CA . PHE A 1 209 ? -39.604 -10.217 35.656 1.00 85.38 209 PHE A CA 1
ATOM 1641 C C . PHE A 1 209 ? -40.592 -11.375 35.852 1.00 85.38 209 PHE A C 1
ATOM 1643 O O . PHE A 1 209 ? -41.718 -11.151 36.297 1.00 85.38 209 PHE A O 1
ATOM 1650 N N . VAL A 1 210 ? -40.157 -12.622 35.630 1.00 90.06 210 VAL A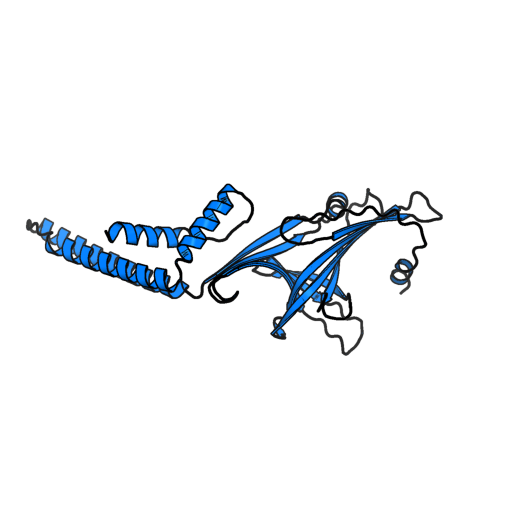 N 1
ATOM 1651 C CA . VAL A 1 210 ? -40.969 -13.826 35.905 1.00 90.06 210 VAL A CA 1
ATOM 1652 C C . VAL A 1 210 ? -41.365 -13.908 37.386 1.00 90.06 210 VAL A C 1
ATOM 1654 O O . VAL A 1 210 ? -42.487 -14.290 37.713 1.00 90.06 210 VAL A O 1
ATOM 1657 N N . LEU A 1 211 ? -40.480 -13.484 38.291 1.00 90.44 211 LEU A N 1
ATOM 1658 C CA . LEU A 1 211 ? -40.730 -13.423 39.736 1.00 90.44 211 LEU A CA 1
ATOM 1659 C C . LEU A 1 211 ? -41.506 -12.170 40.187 1.00 90.44 211 LEU A C 1
ATOM 1661 O O . LEU A 1 211 ? -41.647 -11.953 41.391 1.00 90.44 211 LEU A O 1
ATOM 1665 N N . LYS A 1 212 ? -42.013 -11.350 39.252 1.00 87.31 212 LYS A N 1
ATOM 1666 C CA . LYS A 1 212 ? -42.741 -10.090 39.503 1.00 87.31 212 LYS A CA 1
ATOM 1667 C C . LYS A 1 212 ? -41.967 -9.072 40.354 1.00 87.31 212 LYS A C 1
ATOM 1669 O O . LYS A 1 212 ? -42.569 -8.213 40.995 1.00 87.31 212 LYS A O 1
ATOM 1674 N N . LYS A 1 213 ? -40.634 -9.148 40.363 1.00 78.50 213 LYS A N 1
ATOM 1675 C CA . LYS A 1 213 ? -39.752 -8.180 41.024 1.00 78.50 213 LYS A CA 1
ATOM 1676 C C . LYS A 1 213 ? -39.070 -7.352 39.947 1.00 78.50 213 LYS A C 1
ATOM 1678 O O . LYS A 1 213 ? -38.215 -7.852 39.229 1.00 78.50 213 LYS A O 1
ATOM 1683 N N . LEU A 1 214 ? -39.459 -6.092 39.808 1.00 69.69 214 LEU A N 1
ATOM 1684 C CA . LEU A 1 214 ? -38.872 -5.193 38.818 1.00 69.69 214 LEU A CA 1
ATOM 1685 C C . LEU A 1 214 ? -37.725 -4.430 39.489 1.00 69.69 214 LEU A C 1
ATOM 1687 O O . LEU A 1 214 ? -37.963 -3.529 40.285 1.00 69.69 214 LEU A O 1
ATOM 1691 N N . TRP A 1 215 ? -36.482 -4.835 39.220 1.00 67.69 215 TRP A N 1
ATOM 1692 C CA . TRP A 1 215 ? -35.285 -4.143 39.707 1.00 67.69 215 TRP A CA 1
ATOM 1693 C C . TRP A 1 215 ? -34.280 -4.003 38.560 1.00 67.69 215 TRP A C 1
ATOM 1695 O O . TRP A 1 215 ? -33.785 -5.004 38.043 1.00 67.69 215 TRP A O 1
ATOM 1705 N N . ILE A 1 216 ? -34.053 -2.761 38.120 1.00 64.38 216 ILE A N 1
ATOM 1706 C CA . ILE A 1 216 ? -33.233 -2.405 36.942 1.00 64.38 216 ILE A CA 1
ATOM 1707 C C . ILE A 1 216 ? -32.086 -1.437 37.317 1.00 64.38 216 ILE A C 1
ATOM 1709 O O . ILE A 1 216 ? -31.181 -1.203 36.524 1.00 64.38 216 ILE A O 1
ATOM 1713 N N . ASP A 1 217 ? -32.075 -0.919 38.545 1.00 60.38 217 ASP A N 1
ATOM 1714 C CA . ASP A 1 217 ? -31.338 0.302 38.900 1.00 60.38 217 ASP A CA 1
ATOM 1715 C C . ASP A 1 217 ? -29.801 0.142 38.914 1.00 60.38 217 ASP A C 1
ATOM 1717 O O . ASP A 1 217 ? -29.075 0.959 38.352 1.00 60.38 217 ASP A O 1
ATOM 1721 N N . ASP A 1 218 ? -29.283 -0.966 39.454 1.00 70.25 218 ASP A N 1
ATOM 1722 C CA . ASP A 1 218 ? -27.827 -1.182 39.590 1.00 70.25 218 ASP A CA 1
ATOM 1723 C C . ASP A 1 218 ? -27.140 -1.532 38.250 1.00 70.25 218 ASP A C 1
ATOM 1725 O O . ASP A 1 218 ? -25.941 -1.350 38.027 1.00 70.25 218 ASP A O 1
ATOM 1729 N N . ALA A 1 219 ? -27.933 -2.000 37.290 1.00 67.38 219 ALA A N 1
ATOM 1730 C CA . ALA A 1 219 ? -27.445 -2.438 35.996 1.00 67.38 219 ALA A CA 1
ATOM 1731 C C . ALA A 1 219 ? -26.977 -1.282 35.108 1.00 67.38 219 ALA A C 1
ATOM 1733 O O . ALA A 1 219 ? -25.972 -1.397 34.402 1.00 67.38 219 ALA A O 1
ATOM 1734 N N . PHE A 1 220 ? -27.701 -0.163 35.149 1.00 70.38 220 PHE A N 1
ATOM 1735 C CA . PHE A 1 220 ? -27.376 1.014 34.352 1.00 70.38 220 PHE A CA 1
ATOM 1736 C C . PHE A 1 220 ? -26.067 1.659 34.827 1.00 70.38 220 PHE A C 1
ATOM 1738 O O . PHE A 1 220 ? -25.204 1.976 34.007 1.00 70.38 220 PHE A O 1
ATOM 1745 N N . ALA A 1 221 ? -25.861 1.751 36.145 1.00 73.25 221 ALA A N 1
ATOM 1746 C CA . ALA A 1 221 ? -24.623 2.260 36.735 1.00 73.25 221 ALA A CA 1
ATOM 1747 C C . ALA A 1 221 ? -23.398 1.399 36.361 1.00 73.25 221 ALA A C 1
ATOM 1749 O O . ALA A 1 221 ? -22.331 1.922 36.014 1.00 73.25 221 ALA A O 1
ATOM 1750 N N . ALA A 1 222 ? -23.551 0.071 36.351 1.00 71.94 222 ALA A N 1
ATOM 1751 C CA . ALA A 1 222 ? -22.489 -0.854 35.955 1.00 71.94 222 ALA A CA 1
ATOM 1752 C C . ALA A 1 222 ? -22.130 -0.764 34.456 1.00 71.94 222 ALA A C 1
ATOM 1754 O O . ALA A 1 222 ? -20.959 -0.884 34.091 1.00 71.94 222 ALA A O 1
ATOM 1755 N N . VAL A 1 223 ? -23.111 -0.542 33.576 1.00 75.25 223 VAL A N 1
ATOM 1756 C CA . VAL A 1 223 ? -22.878 -0.378 32.129 1.00 75.25 223 VAL A CA 1
ATOM 1757 C C . VAL A 1 223 ? -22.284 0.997 31.812 1.00 75.25 223 VAL A C 1
ATOM 1759 O O . VAL A 1 223 ? -21.337 1.084 31.024 1.00 75.25 223 VAL A O 1
ATOM 1762 N N . SER A 1 224 ? -22.782 2.059 32.452 1.00 78.62 224 SER A N 1
ATOM 1763 C CA . SER A 1 224 ? -22.281 3.428 32.277 1.00 78.62 224 SER A CA 1
ATOM 1764 C C . SER A 1 224 ? -20.809 3.540 32.682 1.00 78.62 224 SER A C 1
ATOM 1766 O O . SER A 1 224 ? -19.979 3.913 31.856 1.00 78.62 224 SER A O 1
ATOM 1768 N N . SER A 1 225 ? -20.449 3.097 33.891 1.00 78.62 225 SER A N 1
ATOM 1769 C CA . SER A 1 225 ? -19.065 3.171 34.394 1.00 78.62 225 SER A CA 1
ATOM 1770 C C . SER A 1 225 ? -18.053 2.437 33.502 1.00 78.62 225 SER A C 1
ATOM 1772 O O . SER A 1 225 ? -16.946 2.929 33.261 1.00 78.62 225 SER A O 1
ATOM 1774 N N . ARG A 1 226 ? -18.436 1.283 32.941 1.00 77.88 226 ARG A N 1
ATOM 1775 C CA . ARG A 1 226 ? -17.605 0.526 31.988 1.00 77.88 226 ARG A CA 1
ATOM 1776 C C . ARG A 1 226 ? -17.468 1.219 30.637 1.00 77.88 226 ARG A C 1
ATOM 1778 O O . ARG A 1 226 ? -16.406 1.138 30.019 1.00 77.88 226 ARG A O 1
ATOM 1785 N N . THR A 1 227 ? -18.514 1.903 30.185 1.00 79.38 227 THR A N 1
ATOM 1786 C CA . THR A 1 227 ? -18.493 2.672 28.935 1.00 79.38 227 THR A CA 1
ATOM 1787 C C . THR A 1 227 ? -17.594 3.901 29.069 1.00 79.38 227 THR A C 1
ATOM 1789 O O . THR A 1 227 ? -16.756 4.137 28.198 1.00 79.38 227 THR A O 1
ATOM 1792 N N . THR A 1 228 ? -17.646 4.600 30.207 1.00 83.69 228 THR A N 1
ATOM 1793 C CA . THR A 1 228 ? -16.746 5.723 30.507 1.00 83.69 228 THR A CA 1
ATOM 1794 C C . THR A 1 228 ? -15.279 5.286 30.528 1.00 83.69 228 THR A C 1
ATOM 1796 O O . THR A 1 228 ? -14.440 5.910 29.876 1.00 83.69 228 THR A O 1
ATOM 1799 N N . LEU A 1 229 ? -14.955 4.172 31.200 1.00 82.56 229 LEU A N 1
ATOM 1800 C CA . LEU A 1 229 ? -13.593 3.620 31.220 1.00 82.56 229 LEU A CA 1
ATOM 1801 C C . LEU A 1 229 ? -13.083 3.303 29.806 1.00 82.56 229 LEU A C 1
ATOM 1803 O O . LEU A 1 229 ? -11.931 3.593 29.478 1.00 82.56 229 LEU A O 1
ATOM 1807 N N . ARG A 1 230 ? -13.948 2.740 28.953 1.00 80.81 230 ARG A N 1
ATOM 1808 C CA . ARG A 1 230 ? -13.622 2.425 27.557 1.00 80.81 230 ARG A CA 1
ATOM 1809 C C . ARG A 1 230 ? -13.325 3.687 26.742 1.00 80.81 230 ARG A C 1
ATOM 1811 O O . ARG A 1 230 ? -12.382 3.669 25.956 1.00 80.81 230 ARG A O 1
ATOM 1818 N N . GLY A 1 231 ? -14.083 4.765 26.944 1.00 84.56 231 GLY A N 1
ATOM 1819 C CA . GLY A 1 231 ? -13.832 6.058 26.299 1.00 84.56 231 GLY A CA 1
ATOM 1820 C C . GLY A 1 231 ? -12.476 6.654 26.686 1.00 84.56 231 GLY A C 1
ATOM 1821 O O . GLY A 1 231 ? -11.699 7.035 25.812 1.00 84.56 231 GLY A O 1
ATOM 1822 N N . VAL A 1 232 ? -12.118 6.630 27.975 1.00 85.62 232 VAL A N 1
ATOM 1823 C CA . VAL A 1 232 ? -10.787 7.073 28.441 1.00 85.62 232 VAL A CA 1
ATOM 1824 C C . VAL A 1 232 ? -9.672 6.213 27.839 1.00 85.62 232 VAL A C 1
ATOM 1826 O O . VAL A 1 232 ? -8.675 6.741 27.340 1.00 85.62 232 VAL A O 1
ATOM 1829 N N . MET A 1 233 ? -9.854 4.889 27.828 1.00 82.38 233 MET A N 1
ATOM 1830 C CA . MET A 1 233 ? -8.912 3.952 27.209 1.00 82.38 233 MET A CA 1
ATOM 1831 C C . MET A 1 233 ? -8.788 4.114 25.696 1.00 82.38 233 MET A C 1
ATOM 1833 O O . MET A 1 233 ? -7.816 3.616 25.148 1.00 82.38 233 MET A O 1
ATOM 1837 N N . LEU A 1 234 ? -9.731 4.766 25.018 1.00 84.94 234 LEU A N 1
ATOM 1838 C CA . LEU A 1 234 ? -9.625 5.098 23.599 1.00 84.94 234 LEU A CA 1
ATOM 1839 C C . LEU A 1 234 ? -8.863 6.416 23.390 1.00 84.94 234 LEU A C 1
ATOM 1841 O O . LEU A 1 234 ? -7.974 6.502 22.541 1.00 84.94 234 LEU A O 1
ATOM 1845 N N . LEU A 1 235 ? -9.178 7.431 24.200 1.00 87.12 235 LEU A N 1
ATOM 1846 C CA . LEU A 1 235 ? -8.586 8.766 24.106 1.00 87.12 235 LEU A CA 1
ATOM 1847 C C . LEU A 1 235 ? -7.071 8.755 24.330 1.00 87.12 235 LEU A C 1
ATOM 1849 O O . LEU A 1 235 ? -6.347 9.445 23.613 1.00 87.12 235 LEU A O 1
ATOM 1853 N N . VAL A 1 236 ? -6.576 7.956 25.279 1.00 87.44 236 VAL A N 1
ATOM 1854 C CA . VAL A 1 236 ? -5.135 7.874 25.574 1.00 87.44 236 VAL A CA 1
ATOM 1855 C C . VAL A 1 236 ? -4.336 7.317 24.376 1.00 87.44 236 VAL A C 1
ATOM 1857 O O . VAL A 1 236 ? -3.425 8.008 23.914 1.00 87.44 236 VAL A O 1
ATOM 1860 N N . PRO A 1 237 ? -4.666 6.140 23.801 1.00 84.31 237 PRO A N 1
ATOM 1861 C CA . PRO A 1 237 ? -4.111 5.659 22.536 1.00 84.31 237 PRO A CA 1
ATOM 1862 C C . PRO A 1 237 ? -4.222 6.659 21.395 1.00 84.31 237 PRO A C 1
ATOM 1864 O O . PRO A 1 237 ? -3.237 6.880 20.697 1.00 84.31 237 PRO A O 1
ATOM 1867 N N . TRP A 1 238 ? -5.383 7.290 21.206 1.00 85.5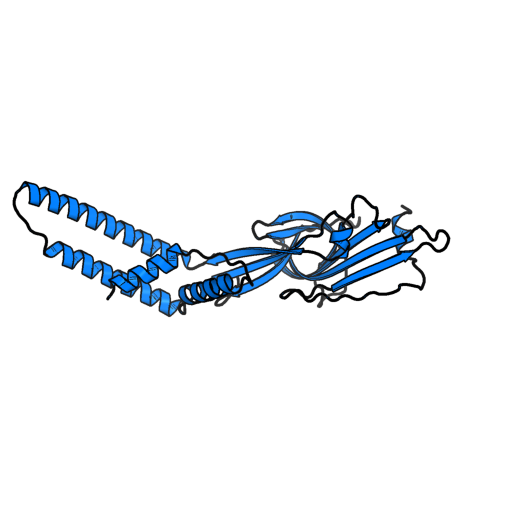0 238 TRP A N 1
ATOM 1868 C CA . TRP A 1 238 ? -5.570 8.282 20.149 1.00 85.50 238 TRP A CA 1
ATOM 1869 C C . TRP A 1 238 ? -4.606 9.460 20.302 1.00 85.50 238 TRP A C 1
ATOM 1871 O O . TRP A 1 238 ? -3.926 9.811 19.335 1.00 85.50 238 TRP A O 1
ATOM 1881 N N . TYR A 1 239 ? -4.459 9.988 21.516 1.00 88.62 239 TYR A N 1
ATOM 1882 C CA . TYR A 1 239 ? -3.519 11.060 21.825 1.00 88.62 239 TYR A CA 1
ATOM 1883 C C . TYR A 1 239 ? -2.062 10.642 21.572 1.00 88.62 239 TYR A C 1
ATOM 1885 O O . TYR A 1 239 ? -1.351 11.309 20.822 1.00 88.62 239 TYR A O 1
ATOM 1893 N N . VAL A 1 240 ? -1.630 9.493 22.106 1.00 86.81 240 VAL A N 1
ATOM 1894 C CA . VAL A 1 240 ? -0.268 8.955 21.896 1.00 86.81 240 VAL A CA 1
ATOM 1895 C C . VAL A 1 240 ? -0.001 8.664 20.416 1.00 86.81 240 VAL A C 1
ATOM 1897 O O . VAL A 1 240 ? 1.115 8.835 19.922 1.00 86.81 240 VAL A O 1
ATOM 1900 N N . SER A 1 241 ? -1.031 8.240 19.686 1.00 81.38 241 SER A N 1
ATOM 1901 C CA . SER A 1 241 ? -0.942 7.922 18.265 1.00 81.38 241 SER A CA 1
ATOM 1902 C C . SER A 1 241 ? -0.868 9.157 17.363 1.00 81.38 241 SER A C 1
ATOM 1904 O O . SER A 1 241 ? -0.576 8.980 16.178 1.00 81.38 241 SER A O 1
ATOM 1906 N N . GLY A 1 242 ? -1.115 10.362 17.894 1.00 85.12 242 GLY A N 1
ATOM 1907 C CA . GLY A 1 242 ? -1.213 11.604 17.126 1.00 85.12 242 GLY A CA 1
ATOM 1908 C C . GLY A 1 242 ? -2.486 11.693 16.282 1.00 85.12 242 GLY A C 1
ATOM 1909 O O . GLY A 1 242 ? -2.446 12.244 15.187 1.00 85.12 242 GLY A O 1
ATOM 1910 N N . PHE A 1 243 ? -3.593 11.098 16.746 1.00 86.31 243 PHE A N 1
ATOM 1911 C CA . PHE A 1 243 ? -4.882 11.047 16.038 1.00 86.31 243 PHE A CA 1
ATOM 1912 C C . PHE A 1 243 ? -4.793 10.465 14.617 1.00 86.31 243 PHE A C 1
ATOM 1914 O O . PHE A 1 243 ? -5.543 10.834 13.713 1.00 86.31 243 PHE A O 1
ATOM 1921 N N . TRP A 1 244 ? -3.881 9.513 14.413 1.00 85.06 244 TRP A N 1
ATOM 1922 C CA . TRP A 1 244 ? -3.591 8.945 13.098 1.00 85.06 244 TRP A CA 1
ATOM 1923 C C . TRP A 1 244 ? -4.809 8.310 12.420 1.00 85.06 244 TRP A C 1
ATOM 1925 O O . TRP A 1 244 ? -5.020 8.511 11.227 1.00 85.06 244 TRP A O 1
ATOM 1935 N N . SER A 1 245 ? -5.638 7.574 13.165 1.00 83.62 245 SER A N 1
ATOM 1936 C CA . SER A 1 245 ? -6.851 6.946 12.621 1.00 83.62 245 SER A CA 1
ATOM 1937 C C . SER A 1 245 ? -7.868 7.977 12.121 1.00 83.62 245 SER A C 1
ATOM 1939 O O . SER A 1 245 ? -8.488 7.765 11.080 1.00 83.62 245 SER A O 1
ATOM 1941 N N . LEU A 1 246 ? -7.983 9.122 12.805 1.00 87.12 246 LEU A N 1
ATOM 1942 C CA . LEU A 1 246 ? -8.829 10.237 12.377 1.00 87.12 246 LEU A CA 1
ATOM 1943 C C . LEU A 1 246 ? -8.265 10.902 11.115 1.00 87.12 246 LEU A C 1
ATOM 1945 O O . LEU A 1 246 ? -9.004 11.145 10.165 1.00 87.12 246 LEU A O 1
ATOM 1949 N N . LEU A 1 247 ? -6.949 11.128 11.063 1.00 87.31 247 LEU A N 1
ATOM 1950 C CA . LEU A 1 247 ? -6.293 11.654 9.865 1.00 87.31 247 LEU A CA 1
ATOM 1951 C C . LEU A 1 247 ? -6.500 10.724 8.660 1.00 87.31 247 LEU A C 1
ATOM 1953 O O . LEU A 1 247 ? -6.875 11.202 7.591 1.00 87.31 247 LEU A O 1
ATOM 1957 N N . LYS A 1 248 ? -6.320 9.404 8.833 1.00 85.75 248 LYS A N 1
ATOM 1958 C CA . LYS A 1 248 ? -6.602 8.404 7.787 1.00 85.75 248 LYS A CA 1
ATOM 1959 C C . LYS A 1 248 ? -8.034 8.531 7.273 1.00 85.75 248 LYS A C 1
ATOM 1961 O O . LYS A 1 248 ? -8.232 8.504 6.066 1.00 85.75 248 LYS A O 1
ATOM 1966 N N . PHE A 1 249 ? -9.009 8.677 8.171 1.00 88.19 249 PHE A N 1
ATOM 1967 C CA . PHE A 1 249 ? -10.416 8.833 7.805 1.00 88.19 249 PHE A CA 1
ATOM 1968 C C . PHE A 1 249 ? -10.668 10.111 6.994 1.00 88.19 249 PHE A C 1
ATOM 1970 O O . PHE A 1 249 ? -11.347 10.068 5.969 1.00 88.19 249 PHE A O 1
ATOM 1977 N N . CYS A 1 250 ? -10.092 11.243 7.402 1.00 88.88 250 CYS A N 1
ATOM 1978 C CA . CYS A 1 250 ? -10.218 12.500 6.662 1.00 88.88 250 CYS A CA 1
ATOM 1979 C C . CYS A 1 250 ? -9.580 12.413 5.267 1.00 88.88 250 CYS A C 1
ATOM 1981 O O . CYS A 1 250 ? -10.193 12.825 4.284 1.00 88.88 250 CYS A O 1
ATOM 1983 N N . VAL A 1 251 ? -8.376 11.838 5.170 1.00 86.81 251 VAL A N 1
ATOM 1984 C CA . VAL A 1 251 ? -7.671 11.638 3.893 1.00 86.81 251 VAL A CA 1
ATOM 1985 C C . VAL A 1 251 ? -8.443 10.681 2.987 1.00 86.81 251 VAL A C 1
ATOM 1987 O O . VAL A 1 251 ? -8.597 10.964 1.804 1.00 86.81 251 VAL A O 1
ATOM 1990 N N . PHE A 1 252 ? -8.978 9.588 3.536 1.00 87.19 252 PHE A N 1
ATOM 1991 C CA . PHE A 1 252 ? -9.806 8.640 2.794 1.00 87.19 252 PHE A CA 1
ATOM 1992 C C . PHE A 1 252 ? -11.045 9.318 2.193 1.00 87.19 252 PHE A C 1
ATOM 1994 O O . PHE A 1 252 ? -11.251 9.234 0.988 1.00 87.19 252 PHE A O 1
ATOM 2001 N N . ASN A 1 253 ? -11.813 10.073 2.987 1.00 88.75 253 ASN A N 1
ATOM 2002 C CA . ASN A 1 253 ? -12.976 10.806 2.472 1.00 88.75 253 ASN A CA 1
ATOM 2003 C C . ASN A 1 253 ? -12.593 11.857 1.418 1.00 88.75 253 ASN A C 1
ATOM 2005 O O . ASN A 1 253 ? -13.285 12.011 0.414 1.00 88.75 253 ASN A O 1
ATOM 2009 N N . GLY A 1 254 ? -11.479 12.569 1.613 1.00 86.75 254 GLY A N 1
ATOM 2010 C CA . GLY A 1 254 ? -10.968 13.507 0.611 1.00 86.75 254 GLY A CA 1
ATOM 2011 C C . GLY A 1 254 ? -10.582 12.813 -0.701 1.00 86.75 254 GLY A C 1
ATOM 2012 O O . GLY A 1 254 ? -10.833 13.342 -1.787 1.00 86.75 254 GLY A O 1
ATOM 2013 N N . ASN A 1 255 ? -10.014 11.610 -0.618 1.00 84.44 255 ASN A N 1
ATOM 2014 C CA . ASN A 1 255 ? -9.673 10.791 -1.778 1.00 84.44 255 ASN A CA 1
ATOM 2015 C C . ASN A 1 255 ? -10.907 10.230 -2.491 1.00 84.44 255 ASN A C 1
ATOM 2017 O O . ASN A 1 255 ? -10.934 10.268 -3.716 1.00 84.44 255 ASN A O 1
ATOM 2021 N N . GLU A 1 256 ? -11.940 9.804 -1.763 1.00 85.56 256 GLU A N 1
ATOM 2022 C CA . GLU A 1 256 ? -13.214 9.360 -2.350 1.00 85.56 256 GLU A CA 1
ATOM 2023 C C . GLU A 1 256 ? -13.884 10.471 -3.172 1.00 85.56 256 GLU A C 1
ATOM 2025 O O . GLU A 1 256 ? -14.378 10.235 -4.276 1.00 85.56 256 GLU A O 1
ATOM 2030 N N . ILE A 1 257 ? -13.846 11.711 -2.676 1.00 87.62 257 ILE A N 1
ATOM 2031 C CA . ILE A 1 257 ? -14.412 12.870 -3.380 1.00 87.62 257 ILE A CA 1
ATOM 2032 C C . ILE A 1 257 ? -13.557 13.248 -4.594 1.00 87.62 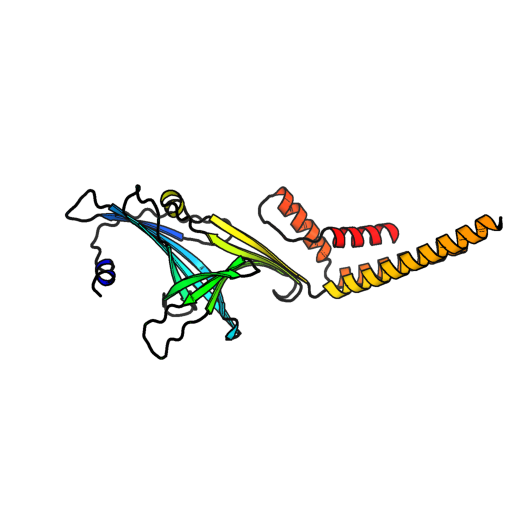257 ILE A C 1
ATOM 2034 O O . ILE A 1 257 ? -14.082 13.497 -5.679 1.00 87.62 257 ILE A O 1
ATOM 2038 N N . SER A 1 258 ? -12.237 13.314 -4.416 1.00 83.69 258 SER A N 1
ATOM 2039 C CA . SER A 1 258 ? -11.316 13.765 -5.465 1.00 83.69 258 SER A CA 1
ATOM 2040 C C . SER A 1 258 ? -11.009 12.694 -6.517 1.00 83.69 258 SER A C 1
ATOM 2042 O O . SER A 1 258 ? -10.541 13.031 -7.602 1.00 83.69 258 SER A O 1
ATOM 2044 N N . LYS A 1 259 ? -11.267 11.414 -6.213 1.00 78.56 259 LYS A N 1
ATOM 2045 C CA . LYS A 1 259 ? -10.928 10.232 -7.026 1.00 78.56 259 LYS A CA 1
ATOM 2046 C C . LYS A 1 259 ? -9.459 10.181 -7.449 1.00 78.56 259 LYS A C 1
ATOM 2048 O O . LYS A 1 259 ? -9.120 9.610 -8.482 1.00 78.56 259 LYS A O 1
ATOM 2053 N N . VAL A 1 260 ? -8.579 10.797 -6.659 1.00 70.62 260 VAL A N 1
ATOM 2054 C CA . VAL A 1 260 ? -7.158 10.892 -6.994 1.00 70.62 260 VAL A CA 1
ATOM 2055 C C . VAL A 1 260 ? -6.466 9.570 -6.675 1.00 70.62 260 VAL A C 1
ATOM 2057 O O . VAL A 1 260 ? -5.859 8.987 -7.567 1.00 70.62 260 VAL A O 1
ATOM 2060 N N . THR A 1 261 ? -6.542 9.069 -5.437 1.00 69.69 261 THR A N 1
ATOM 2061 C CA . THR A 1 261 ? -5.894 7.808 -5.012 1.00 69.69 261 THR A CA 1
ATOM 2062 C C . THR A 1 261 ? -6.919 6.773 -4.555 1.00 69.69 261 THR A C 1
ATOM 2064 O O . THR A 1 261 ? -7.918 7.116 -3.930 1.00 69.69 261 THR A O 1
ATOM 2067 N N . THR A 1 262 ? -6.634 5.495 -4.808 1.00 74.25 262 THR A N 1
ATOM 2068 C CA . THR A 1 262 ? -7.324 4.370 -4.167 1.00 74.25 262 THR A CA 1
ATOM 2069 C C . THR A 1 262 ? -6.609 4.031 -2.866 1.00 74.25 262 THR A C 1
ATOM 2071 O O . THR A 1 262 ? -5.423 3.707 -2.890 1.00 74.25 262 THR A O 1
ATOM 2074 N N . MET A 1 263 ? -7.314 4.100 -1.738 1.00 79.75 263 MET A N 1
ATOM 2075 C CA . MET A 1 263 ? -6.747 3.864 -0.413 1.00 79.75 263 MET A CA 1
ATOM 2076 C C . MET A 1 263 ? -7.457 2.723 0.306 1.00 79.75 263 MET A C 1
ATOM 2078 O O . MET A 1 263 ? -8.680 2.704 0.379 1.00 79.75 263 MET A O 1
ATOM 2082 N N . GLU A 1 264 ? -6.689 1.804 0.896 1.00 80.44 264 GLU A N 1
ATOM 2083 C CA . GLU A 1 264 ? -7.259 0.812 1.807 1.00 80.44 264 GLU A CA 1
ATOM 2084 C C . GLU A 1 264 ? -7.560 1.450 3.160 1.00 80.44 264 GLU A C 1
ATOM 2086 O O . GLU A 1 264 ? -6.692 2.064 3.792 1.00 80.44 264 GLU A O 1
ATOM 2091 N N . PHE A 1 265 ? -8.802 1.292 3.612 1.00 83.25 265 PHE A N 1
ATOM 2092 C CA . PHE A 1 265 ? -9.268 1.826 4.879 1.00 83.25 265 PHE A CA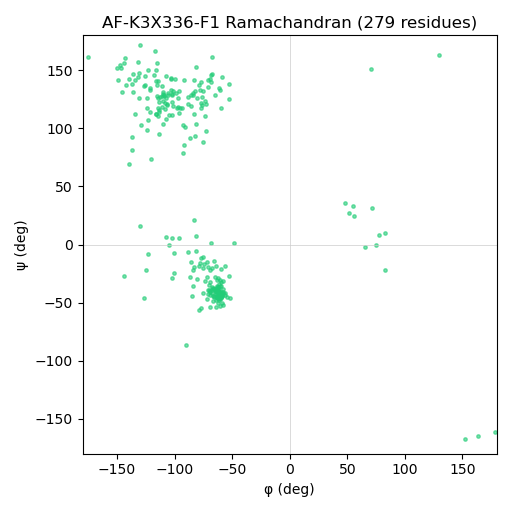 1
ATOM 2093 C C . PHE A 1 265 ? -10.291 0.893 5.529 1.00 83.25 265 PHE A C 1
ATOM 2095 O O . PHE A 1 265 ? -11.264 0.473 4.907 1.00 83.25 265 PHE A O 1
ATOM 2102 N N . TYR A 1 266 ? -10.098 0.600 6.815 1.00 84.50 266 TYR A N 1
ATOM 2103 C CA . TYR A 1 266 ? -11.038 -0.198 7.600 1.00 84.50 266 TYR A CA 1
ATOM 2104 C C . TYR A 1 266 ? -12.050 0.710 8.310 1.00 84.50 266 TYR A C 1
ATOM 2106 O O . TYR A 1 266 ? -11.876 1.072 9.475 1.00 84.50 266 TYR A O 1
ATOM 2114 N N . GLY A 1 267 ? -13.131 1.062 7.607 1.00 84.25 267 GLY A N 1
ATOM 2115 C CA . GLY A 1 267 ? -14.158 1.990 8.105 1.00 84.25 267 GLY A CA 1
ATOM 2116 C C . GLY A 1 267 ? -14.832 1.576 9.417 1.00 84.25 267 GLY A C 1
ATOM 2117 O O . GLY A 1 267 ? -15.153 2.421 10.248 1.00 84.25 267 GLY A O 1
ATOM 2118 N N . TRP A 1 268 ? -14.976 0.275 9.664 1.00 84.62 268 TRP A N 1
ATOM 2119 C CA . TRP A 1 268 ? -15.594 -0.240 10.890 1.00 84.62 268 TRP A CA 1
ATOM 2120 C C . TRP A 1 268 ? -14.819 0.114 12.161 1.00 84.62 268 TRP A C 1
ATOM 2122 O O . TRP A 1 268 ? -15.421 0.290 13.221 1.00 84.62 268 TRP A O 1
ATOM 2132 N N . ILE A 1 269 ? -13.494 0.244 12.056 1.00 83.06 269 ILE A N 1
ATOM 2133 C CA . ILE A 1 269 ? -12.636 0.566 13.197 1.00 83.06 269 ILE A CA 1
ATOM 2134 C C . ILE A 1 269 ? -12.895 2.006 13.636 1.00 83.06 269 ILE A C 1
ATOM 2136 O O . ILE A 1 269 ? -13.265 2.233 14.784 1.00 83.06 269 ILE A O 1
ATOM 2140 N N . ILE A 1 270 ? -12.805 2.972 12.711 1.00 86.19 270 ILE A N 1
ATOM 2141 C CA . ILE A 1 270 ? -13.053 4.380 13.051 1.00 86.19 270 ILE A CA 1
ATOM 2142 C C . ILE A 1 270 ? -14.494 4.600 13.512 1.00 86.19 270 ILE A C 1
ATOM 2144 O O . ILE A 1 270 ? -14.733 5.377 14.430 1.00 86.19 270 ILE A O 1
ATOM 2148 N N . TYR A 1 271 ? -15.453 3.887 12.917 1.00 87.31 271 TYR A N 1
ATOM 2149 C CA . TYR A 1 271 ? -16.851 3.983 13.313 1.00 87.31 271 TYR A CA 1
ATOM 2150 C C . TYR A 1 271 ? -17.043 3.529 14.761 1.00 87.31 271 TYR A C 1
ATOM 2152 O O . TYR A 1 271 ? -17.688 4.217 15.546 1.00 87.31 271 TYR A O 1
ATOM 2160 N N . THR A 1 272 ? -16.426 2.408 15.139 1.00 84.25 272 THR A N 1
ATOM 2161 C CA . THR A 1 272 ? -16.481 1.883 16.510 1.00 84.25 272 THR A CA 1
ATOM 2162 C C . THR A 1 272 ? -15.815 2.830 17.507 1.00 84.25 272 THR A C 1
ATOM 2164 O O . THR A 1 272 ? -16.339 3.038 18.605 1.00 84.25 272 THR A O 1
ATOM 2167 N N . ASP A 1 273 ? -14.686 3.427 17.130 1.00 84.69 273 ASP A N 1
ATOM 2168 C CA . ASP A 1 273 ? -13.971 4.398 17.956 1.00 84.69 273 ASP A CA 1
ATOM 2169 C C . ASP A 1 273 ? -14.827 5.659 18.189 1.00 84.69 273 ASP A C 1
ATOM 2171 O O . ASP A 1 273 ? -15.027 6.076 19.331 1.00 84.69 273 ASP A O 1
ATOM 2175 N N . LEU A 1 274 ? -15.416 6.219 17.126 1.00 87.38 274 LEU A N 1
ATOM 2176 C CA . LEU A 1 274 ? -16.303 7.386 17.199 1.00 87.38 274 LEU A CA 1
ATOM 2177 C C . LEU A 1 274 ? -17.587 7.093 17.982 1.00 87.38 274 LEU A C 1
ATOM 2179 O O . LEU A 1 274 ? -18.018 7.916 18.786 1.00 87.38 274 LEU A O 1
ATOM 2183 N N . PHE A 1 275 ? -18.175 5.910 17.803 1.00 86.00 275 PHE A N 1
ATOM 2184 C CA . PHE A 1 275 ? -19.342 5.476 18.571 1.00 86.00 275 PHE A CA 1
ATOM 2185 C C . PHE A 1 275 ? -18.999 5.370 20.061 1.00 86.00 275 PHE A C 1
ATOM 2187 O O . PHE A 1 275 ? -19.750 5.839 20.906 1.00 86.00 275 PHE A O 1
ATOM 2194 N N . THR A 1 276 ? -17.821 4.839 20.398 1.00 82.44 276 THR A N 1
ATOM 2195 C CA . THR A 1 276 ? -17.346 4.776 21.790 1.00 82.44 276 THR A CA 1
ATOM 2196 C C . THR A 1 276 ? -17.198 6.172 22.403 1.00 82.44 276 THR A C 1
ATOM 2198 O O . THR A 1 276 ? -17.544 6.352 23.566 1.00 82.44 276 THR A O 1
ATOM 2201 N N . LEU A 1 277 ? -16.734 7.165 21.636 1.00 84.62 277 LEU A N 1
ATOM 2202 C CA . LEU A 1 277 ? -16.668 8.562 22.086 1.00 84.62 277 LEU A CA 1
ATOM 2203 C C . LEU A 1 277 ? -18.052 9.199 22.249 1.00 84.62 277 LEU A C 1
ATOM 2205 O O . LEU A 1 277 ? -18.232 10.026 23.135 1.00 84.62 277 LEU A O 1
ATOM 2209 N N . TYR A 1 278 ? -19.027 8.807 21.430 1.00 86.12 278 TYR A N 1
ATOM 2210 C CA . TYR A 1 278 ? -20.398 9.295 21.550 1.00 86.12 278 TYR A CA 1
ATOM 2211 C C . TYR A 1 278 ? -21.073 8.826 22.849 1.00 86.12 278 TYR A C 1
ATOM 2213 O O . TYR A 1 278 ? -21.676 9.643 23.527 1.00 86.12 278 TYR A O 1
ATOM 2221 N N . PHE A 1 279 ? -20.923 7.550 23.233 1.00 80.25 279 PHE A N 1
ATOM 2222 C CA . PHE A 1 279 ? -21.465 7.024 24.505 1.00 80.25 279 PHE A CA 1
ATOM 2223 C C . PHE A 1 279 ? -20.594 7.316 25.731 1.00 80.25 279 PHE A C 1
ATOM 2225 O O . PHE A 1 279 ? -20.952 6.944 26.848 1.00 80.25 279 PHE A O 1
ATOM 2232 N N . PHE A 1 280 ? -19.413 7.896 25.525 1.00 75.31 280 PHE A N 1
ATOM 2233 C CA . PHE A 1 280 ? -18.547 8.334 26.613 1.00 75.31 280 PHE A CA 1
ATOM 2234 C C . PHE A 1 280 ? -19.086 9.600 27.301 1.00 75.31 280 PHE A C 1
ATOM 2236 O O . PHE A 1 280 ? -18.852 9.758 28.501 1.00 75.31 280 PHE A O 1
ATOM 2243 N N . VAL A 1 281 ? -19.773 10.468 26.545 1.00 59.91 281 VAL A N 1
ATOM 2244 C CA . VAL A 1 281 ? -20.456 11.686 27.025 1.00 59.91 281 VAL A CA 1
ATOM 2245 C C . VAL A 1 281 ? -21.830 11.328 27.576 1.00 59.91 281 VAL A C 1
ATOM 2247 O O . VAL A 1 281 ? -22.159 11.849 28.664 1.00 59.91 281 VAL A O 1
#

pLDDT: mean 78.91, std 15.17, range [28.7, 92.81]

Mean predicted aligned error: 11.21 Å